Protein AF-A0A662X056-F1 (afdb_monomer_lite)

pLDDT: mean 74.77, std 15.99, range [36.72, 95.88]

Secondary structure (DSSP, 8-state):
-----------------------------PPPPPPHHHHHHHHHHHHHHHHHHHHHHHHHHHIIIIIHHHHHHHHHHHHHHHHHHHHHHHHHHHHHHHHHHHHHHHHHHH-TTTHHHHHHHHHHHHHHHHHHHHHHHHHHHHHHHHHHHHHHHHHHHHHHHHHHHHHHHHHHHHHHHHHHHHHHHTTTS---TT----------EE-------TTTS--TT-GGGG-TTTTS-HHHHHHHHIIIIIIHHHHHHHHHHHIIIIIHHHHHHHTTT-SPPTT----TTT-HHHHHHHHHHHHHHHHHHHHHHHHHHHHHHHHHTEE---SHHHHHHHHHHHHHHHHHHHHHHHHHHHHHTTS----------------

Radius of gyration: 38.97 Å; chains: 1; bounding box: 131×53×106 Å

Foldseek 3Di:
DDDDDDDDDDDPPDDDDPPPPDDPPPPDDPDPPDPPVNVVVVVVVLVVVLVVLLLVLLQLLLCLQAVLLVLLVVLVVLLCCLQVVLCVVVVVVVVVVVVVVVVLVVLCVVPVVCSVVVVVCVVVVVLVVCCVVVHDVRSVVVVCCVPVSVVSNVVSLVVSVVSVVVSLVSLLVSLVVLLVSLQSCVVSDDPDPPDPDPPDDQRFDWDPLPPVPPPVPPPPPDPVSSCVPVVRDPLSVLSSCLSNPVSNVLSVLSVLLCCLQPVLVVCCVVVVFQDADVPGNDTCVRPVVVSVVSSVVSNVVSVVSSVVSSVSSSVSSCVNTTDRPPCPVVVVVVVVVVVVVVVVVVVVVVVVVVVVVPPPDDDDDDDDDDDDDDD

Structure (mmCIF, N/CA/C/O backbone):
data_AF-A0A662X056-F1
#
_entry.id   AF-A0A662X056-F1
#
loop_
_atom_site.group_PDB
_atom_site.id
_atom_site.type_symbol
_atom_site.label_atom_id
_atom_site.label_alt_id
_atom_site.label_comp_id
_atom_site.label_asym_id
_atom_site.label_entity_id
_atom_site.label_seq_id
_atom_site.pdbx_PDB_ins_code
_atom_site.Cartn_x
_atom_site.Cartn_y
_atom_site.Cartn_z
_atom_site.occupancy
_atom_site.B_iso_or_equiv
_atom_site.auth_seq_id
_atom_site.auth_comp_id
_atom_site.auth_asym_id
_atom_site.auth_atom_id
_atom_site.pdbx_PDB_model_num
ATOM 1 N N . MET A 1 1 ? -50.298 34.783 12.951 1.00 43.97 1 MET A N 1
ATOM 2 C CA . MET A 1 1 ? -49.819 36.047 12.350 1.00 43.97 1 MET A CA 1
ATOM 3 C C . MET A 1 1 ? -49.710 35.855 10.847 1.00 43.97 1 MET A C 1
ATOM 5 O O . MET A 1 1 ? -49.469 34.746 10.397 1.00 43.97 1 MET A O 1
ATOM 9 N N . LYS A 1 2 ? -50.036 36.924 10.128 1.00 36.72 2 LYS A N 1
ATOM 10 C CA . LYS A 1 2 ? -50.360 37.055 8.703 1.00 36.72 2 LYS A CA 1
ATOM 11 C C . LYS A 1 2 ? -49.101 36.947 7.822 1.00 36.72 2 LYS A C 1
ATOM 13 O O . LYS A 1 2 ? -48.056 37.438 8.237 1.00 36.72 2 LYS A O 1
ATOM 18 N N . ALA A 1 3 ? -49.224 36.361 6.629 1.00 48.69 3 ALA A N 1
ATOM 19 C CA . ALA A 1 3 ? -48.230 36.468 5.550 1.00 48.69 3 ALA A CA 1
ATOM 20 C C . ALA A 1 3 ? -48.170 37.903 4.978 1.00 48.69 3 ALA A C 1
ATOM 22 O O . ALA A 1 3 ? -49.112 38.680 5.181 1.00 48.69 3 ALA A O 1
ATOM 23 N N . PRO A 1 4 ? -47.075 38.256 4.281 1.00 59.12 4 PRO A N 1
ATOM 24 C CA . PRO A 1 4 ? -47.144 38.426 2.816 1.00 59.12 4 PRO A CA 1
ATOM 25 C C . PRO A 1 4 ? -45.938 37.766 2.103 1.00 59.12 4 PRO A C 1
ATOM 27 O O . PRO A 1 4 ? -44.851 37.698 2.664 1.00 59.12 4 PRO A O 1
ATOM 30 N N . ALA A 1 5 ? -46.115 37.063 0.981 1.00 48.56 5 ALA A N 1
ATOM 31 C CA . ALA A 1 5 ? -46.381 37.541 -0.388 1.00 48.56 5 ALA A CA 1
ATOM 32 C C . ALA A 1 5 ? -45.178 38.281 -1.009 1.00 48.56 5 ALA A C 1
ATOM 34 O O . ALA A 1 5 ? -44.782 39.345 -0.541 1.00 48.56 5 ALA A O 1
ATOM 35 N N . GLY A 1 6 ? -44.624 37.687 -2.068 1.00 47.50 6 GLY A N 1
ATOM 36 C CA . GLY A 1 6 ? -43.487 38.190 -2.833 1.00 47.50 6 GLY A CA 1
ATOM 37 C C . GLY A 1 6 ? -43.269 37.346 -4.087 1.00 47.50 6 GLY A C 1
ATOM 38 O O . GLY A 1 6 ? -42.325 36.565 -4.150 1.00 47.50 6 GLY A O 1
ATOM 39 N N . ASP A 1 7 ? -44.193 37.490 -5.037 1.00 45.97 7 ASP A N 1
ATOM 40 C CA . ASP A 1 7 ? -44.102 37.022 -6.419 1.00 45.97 7 ASP A CA 1
ATOM 41 C C . ASP A 1 7 ? -42.987 37.754 -7.178 1.00 45.97 7 ASP A C 1
ATOM 43 O O . ASP A 1 7 ? -42.926 38.980 -7.141 1.00 45.97 7 ASP A O 1
ATOM 47 N N . HIS A 1 8 ? -42.179 37.017 -7.946 1.00 48.09 8 HIS A N 1
ATOM 48 C CA . HIS A 1 8 ? -41.654 37.485 -9.232 1.00 48.09 8 HIS A CA 1
ATOM 49 C C . HIS A 1 8 ? -41.302 36.285 -10.136 1.00 48.09 8 HIS A C 1
ATOM 51 O O . HIS A 1 8 ? -40.349 35.561 -9.844 1.00 48.09 8 HIS A O 1
ATOM 57 N N . PRO A 1 9 ? -42.040 36.068 -11.242 1.00 52.78 9 PRO A N 1
ATOM 58 C CA . PRO A 1 9 ? -41.689 35.092 -12.264 1.00 52.78 9 PRO A CA 1
ATOM 59 C C . PRO A 1 9 ? -40.660 35.696 -13.230 1.00 52.78 9 PRO A C 1
ATOM 61 O O . PRO A 1 9 ? -40.929 36.671 -13.931 1.00 52.78 9 PRO A O 1
ATOM 64 N N . GLY A 1 10 ? -39.461 35.115 -13.250 1.00 46.19 10 GLY A N 1
ATOM 65 C CA . GLY A 1 10 ? -38.416 35.419 -14.225 1.00 46.19 10 GLY A CA 1
ATOM 66 C C . GLY A 1 10 ? -38.675 34.717 -15.560 1.00 46.19 10 GLY A C 1
ATOM 67 O O . GLY A 1 10 ? -38.350 33.548 -15.723 1.00 46.19 10 GLY A O 1
ATOM 68 N N . ASP A 1 11 ? -39.293 35.458 -16.471 1.00 43.56 11 ASP A N 1
ATOM 69 C CA . ASP A 1 11 ? -39.161 35.464 -17.936 1.00 43.56 11 ASP A CA 1
ATOM 70 C C . ASP A 1 11 ? -38.209 34.413 -18.592 1.00 43.56 11 ASP A C 1
ATOM 72 O O . ASP A 1 11 ? -36.985 34.576 -18.545 1.00 43.56 11 ASP A O 1
ATOM 76 N N . PRO A 1 12 ? -38.712 33.366 -19.287 1.00 49.25 12 PRO A N 1
ATOM 77 C CA . PRO A 1 12 ? -37.899 32.461 -20.100 1.00 49.25 12 PRO A CA 1
ATOM 78 C C . PRO A 1 12 ? -37.817 32.971 -21.549 1.00 49.25 12 PRO A C 1
ATOM 80 O O . PRO A 1 12 ? -38.231 32.308 -22.499 1.00 49.25 12 PRO A O 1
ATOM 83 N N . SER A 1 13 ? -37.259 34.165 -21.736 1.00 47.78 13 SER A N 1
ATOM 84 C CA . SER A 1 13 ? -37.103 34.800 -23.050 1.00 47.78 13 SER A CA 1
ATOM 85 C C . SER A 1 13 ? -35.645 34.831 -23.505 1.00 47.78 13 SER A C 1
ATOM 87 O O . SER A 1 13 ? -35.067 35.894 -23.699 1.00 47.78 13 SER A O 1
ATOM 89 N N . TYR A 1 14 ? -35.036 33.664 -23.736 1.00 45.53 14 TYR A N 1
ATOM 90 C CA . TYR A 1 14 ? -33.848 33.563 -24.598 1.00 45.53 14 TYR A CA 1
ATOM 91 C C . TYR A 1 14 ? -33.981 32.403 -25.589 1.00 45.53 14 TYR A C 1
ATOM 93 O O . TYR A 1 14 ? -33.274 31.400 -25.548 1.00 45.53 14 TYR A O 1
ATOM 101 N N . ARG A 1 15 ? -34.845 32.621 -26.588 1.00 50.19 15 ARG A N 1
ATOM 102 C CA . ARG A 1 15 ? -34.566 32.174 -27.957 1.00 50.19 15 ARG A CA 1
ATOM 103 C C . ARG A 1 15 ? -33.239 32.806 -28.394 1.00 50.19 15 ARG A C 1
ATOM 105 O O . ARG A 1 15 ? -33.199 33.985 -28.744 1.00 50.19 15 ARG A O 1
ATOM 112 N N . ARG A 1 16 ? -32.161 32.025 -28.455 1.00 43.62 16 ARG A N 1
ATOM 113 C CA . ARG A 1 16 ? -31.072 32.295 -29.401 1.00 43.62 16 ARG A CA 1
ATOM 114 C C . ARG A 1 16 ? -30.785 31.046 -30.208 1.00 43.62 16 ARG A C 1
ATOM 116 O O . ARG A 1 16 ? -30.425 30.004 -29.676 1.00 43.62 16 ARG A O 1
ATOM 123 N N . LEU A 1 17 ? -31.018 31.210 -31.504 1.00 46.19 17 LEU A N 1
ATOM 124 C CA . LEU A 1 17 ? -30.821 30.246 -32.565 1.00 46.19 17 LEU A CA 1
ATOM 125 C C . LEU A 1 17 ? -29.446 29.564 -32.482 1.00 46.19 17 LEU A C 1
ATOM 127 O O . LEU A 1 17 ? -28.459 30.223 -32.137 1.00 46.19 17 LEU A O 1
ATOM 131 N N . PRO A 1 18 ? -29.334 28.306 -32.940 1.00 48.47 18 PRO A N 1
ATOM 132 C CA . PRO A 1 18 ? -28.057 27.801 -33.397 1.00 48.47 18 PRO A CA 1
ATOM 133 C C . PRO A 1 18 ? -27.668 28.615 -34.635 1.00 48.47 18 PRO A C 1
ATOM 135 O O . PRO A 1 18 ? -28.224 28.440 -35.719 1.00 48.47 18 PRO A O 1
ATOM 138 N N . ASN A 1 19 ? -26.705 29.523 -34.479 1.00 43.34 19 ASN A N 1
ATOM 139 C CA . ASN A 1 19 ? -25.941 30.014 -35.616 1.00 43.34 19 ASN A CA 1
ATOM 140 C C . ASN A 1 19 ? -25.204 28.807 -36.197 1.00 43.34 19 ASN A C 1
ATOM 142 O O . ASN A 1 19 ? -24.105 28.451 -35.770 1.00 43.34 19 ASN A O 1
ATOM 146 N N . ALA A 1 20 ? -25.839 28.173 -37.182 1.00 49.03 20 ALA A N 1
ATOM 147 C CA . ALA A 1 20 ? -25.178 27.379 -38.190 1.00 49.03 20 ALA A CA 1
ATOM 148 C C . ALA A 1 20 ? -24.208 28.315 -38.919 1.00 49.03 20 ALA A C 1
ATOM 150 O O . ALA A 1 20 ? -24.516 28.893 -39.960 1.00 49.03 20 ALA A O 1
ATOM 151 N N . HIS A 1 21 ? -23.027 28.509 -38.330 1.00 46.44 21 HIS A N 1
ATOM 152 C CA . HIS A 1 21 ? -21.882 29.008 -39.058 1.00 46.44 21 HIS A CA 1
ATOM 153 C C . HIS A 1 21 ? -21.617 27.996 -40.163 1.00 46.44 21 HIS A C 1
ATOM 155 O O . HIS A 1 21 ? -21.036 26.932 -39.943 1.00 46.44 21 HIS A O 1
ATOM 161 N N . ALA A 1 22 ? -22.105 28.342 -41.353 1.00 49.88 22 ALA A N 1
ATOM 162 C CA . ALA A 1 22 ? -21.665 27.783 -42.606 1.00 49.88 22 ALA A CA 1
ATOM 163 C C . ALA A 1 22 ? -20.139 27.698 -42.546 1.00 49.88 22 ALA A C 1
ATOM 165 O O . ALA A 1 22 ? -19.446 28.719 -42.506 1.00 49.88 22 ALA A O 1
ATOM 166 N N . ARG A 1 23 ? -19.622 26.465 -42.470 1.00 48.62 23 ARG A N 1
ATOM 167 C CA . ARG A 1 23 ? -18.210 26.198 -42.721 1.00 48.62 23 ARG A CA 1
ATOM 168 C C . ARG A 1 23 ? -17.894 26.884 -44.047 1.00 48.62 23 ARG A C 1
ATOM 170 O O . ARG A 1 23 ? -18.521 26.515 -45.043 1.00 48.62 23 ARG A O 1
ATOM 177 N N . PRO A 1 24 ? -16.960 27.847 -44.100 1.00 47.25 24 PRO A N 1
ATOM 178 C CA . PRO A 1 24 ? -16.445 28.268 -45.384 1.00 47.25 24 PRO A CA 1
ATOM 179 C C . PRO A 1 24 ? -15.921 27.003 -46.058 1.00 47.25 24 PRO A C 1
ATOM 181 O O . PRO A 1 24 ? -15.162 26.240 -45.450 1.00 47.25 24 PRO A O 1
ATOM 184 N N . ALA A 1 25 ? -16.404 26.741 -47.272 1.00 51.25 25 ALA A N 1
ATOM 185 C CA . ALA A 1 25 ? -15.865 25.702 -48.124 1.00 51.25 25 ALA A CA 1
ATOM 186 C C . ALA A 1 25 ? -14.345 25.883 -48.125 1.00 51.25 25 ALA A C 1
ATOM 188 O O . ALA A 1 25 ? -13.838 26.900 -48.601 1.00 51.25 25 ALA A O 1
ATOM 189 N N . GLN A 1 26 ? -13.626 24.946 -47.500 1.00 51.00 26 GLN A N 1
ATOM 190 C CA . GLN A 1 26 ? -12.175 24.906 -47.557 1.00 51.00 26 GLN A CA 1
ATOM 191 C C . GLN A 1 26 ? -11.824 24.641 -49.017 1.00 51.00 26 GLN A C 1
ATOM 193 O O . GLN A 1 26 ? -11.754 23.498 -49.459 1.00 51.00 26 GLN A O 1
ATOM 198 N N . THR A 1 27 ? -11.644 25.720 -49.776 1.00 52.25 27 THR A N 1
ATOM 199 C CA . THR A 1 27 ? -10.921 25.719 -51.040 1.00 52.25 27 THR A CA 1
ATOM 200 C C . THR A 1 27 ? -9.629 24.959 -50.797 1.00 52.25 27 THR A C 1
ATOM 202 O O . THR A 1 27 ? -8.808 25.382 -49.977 1.00 52.25 27 THR A O 1
ATOM 205 N N . GLY A 1 28 ? -9.513 23.801 -51.447 1.00 52.34 28 GLY A N 1
ATOM 206 C CA . GLY A 1 28 ? -8.423 22.852 -51.303 1.00 52.34 28 GLY A CA 1
ATOM 207 C C . GLY A 1 28 ? -7.086 23.478 -51.667 1.00 52.34 28 GLY A C 1
ATOM 208 O O . GLY A 1 28 ? -6.595 23.314 -52.778 1.00 52.34 28 GLY A O 1
ATOM 209 N N . ARG A 1 29 ? -6.468 24.179 -50.715 1.00 52.66 29 ARG A N 1
ATOM 210 C CA . ARG A 1 29 ? -5.030 24.404 -50.745 1.00 52.66 29 ARG A CA 1
ATOM 211 C C . ARG A 1 29 ? -4.377 23.084 -50.345 1.00 52.66 29 ARG A C 1
ATOM 213 O O . ARG A 1 29 ? -4.574 22.656 -49.203 1.00 52.66 29 ARG A O 1
ATOM 220 N N . PRO A 1 30 ? -3.620 22.426 -51.240 1.00 55.22 30 PRO A N 1
ATOM 221 C CA . PRO A 1 30 ? -2.849 21.255 -50.865 1.00 55.22 30 PRO A CA 1
ATOM 222 C C . PRO A 1 30 ? -1.915 21.663 -49.724 1.00 55.22 30 PRO A C 1
ATOM 224 O O . PRO A 1 30 ? -1.140 22.613 -49.854 1.00 55.22 30 PRO A O 1
ATOM 227 N N . ARG A 1 31 ? -2.032 20.991 -48.571 1.00 60.25 31 ARG A N 1
ATOM 228 C CA . ARG A 1 31 ? -1.050 21.145 -47.493 1.00 60.25 31 ARG A CA 1
ATOM 229 C C . ARG A 1 31 ? 0.324 20.858 -48.107 1.00 60.25 31 ARG A C 1
ATOM 231 O O . ARG A 1 31 ? 0.467 19.802 -48.725 1.00 60.25 31 ARG A O 1
ATOM 238 N N . PRO A 1 32 ? 1.308 21.764 -47.974 1.00 59.62 32 PRO A N 1
ATOM 239 C CA . PRO A 1 32 ? 2.637 21.519 -48.510 1.00 59.62 32 PRO A CA 1
ATOM 240 C C . PRO A 1 32 ? 3.164 20.196 -47.934 1.00 59.62 32 PRO A C 1
ATOM 242 O O . PRO A 1 32 ? 2.985 19.955 -46.732 1.00 59.62 32 PRO A O 1
ATOM 245 N N . PRO A 1 33 ? 3.752 19.314 -48.763 1.00 61.19 33 PRO A N 1
ATOM 246 C CA . PRO A 1 33 ? 4.249 18.028 -48.303 1.00 61.19 33 PRO A CA 1
ATOM 247 C C . PRO A 1 33 ? 5.269 18.272 -47.193 1.00 61.19 33 PRO A C 1
ATOM 249 O O . PRO A 1 33 ? 6.254 18.988 -47.373 1.00 61.19 33 PRO A O 1
ATOM 252 N N . ALA A 1 34 ? 4.992 17.718 -46.013 1.00 54.62 34 ALA A N 1
ATOM 253 C CA . ALA A 1 34 ? 5.913 17.765 -44.891 1.00 54.62 34 ALA A CA 1
ATOM 254 C C . ALA A 1 34 ? 7.246 17.158 -45.348 1.00 54.62 34 ALA A C 1
ATOM 256 O O . ALA A 1 34 ? 7.278 16.014 -45.801 1.00 54.62 34 ALA A O 1
ATOM 257 N N . THR A 1 35 ? 8.335 17.922 -45.263 1.00 64.50 35 THR A N 1
ATOM 258 C CA . THR A 1 35 ? 9.659 17.439 -45.665 1.00 64.50 35 THR A CA 1
ATOM 259 C C . THR A 1 35 ? 10.037 16.202 -44.836 1.00 64.50 35 THR A C 1
ATOM 261 O O . THR A 1 35 ? 9.676 16.144 -43.653 1.00 64.50 35 THR A O 1
ATOM 264 N N . PRO A 1 36 ? 10.783 15.228 -45.391 1.00 69.94 36 PRO A N 1
ATOM 265 C CA . PRO A 1 36 ? 11.132 13.973 -44.705 1.00 69.94 36 PRO A CA 1
ATOM 266 C C . PRO A 1 36 ? 11.737 14.183 -43.304 1.00 69.94 36 PRO A C 1
ATOM 268 O O . PRO A 1 36 ? 11.430 13.462 -42.357 1.00 69.94 36 PRO A O 1
ATOM 271 N N . CYS A 1 37 ? 12.520 15.253 -43.138 1.00 71.69 37 CYS A N 1
ATOM 272 C CA . CYS A 1 37 ? 13.144 15.633 -41.869 1.00 71.69 37 CYS A CA 1
ATOM 273 C C . CYS A 1 37 ? 12.120 16.050 -40.787 1.00 71.69 37 CYS A C 1
ATOM 275 O O . CYS A 1 37 ? 12.286 15.752 -39.603 1.00 71.69 37 CYS A O 1
ATOM 277 N N . SER A 1 38 ? 11.006 16.681 -41.181 1.00 71.25 38 SER A N 1
ATOM 278 C CA . SER A 1 38 ? 9.928 17.066 -40.257 1.00 71.25 38 SER A CA 1
ATOM 279 C C . SER A 1 38 ? 9.090 15.872 -39.780 1.00 71.25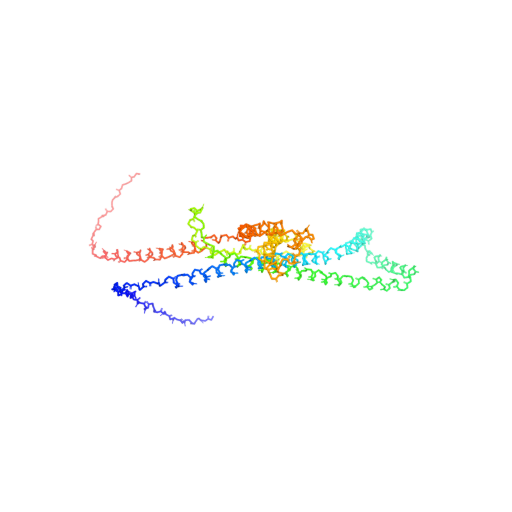 38 SER A C 1
ATOM 281 O O . SER A 1 38 ? 8.609 15.881 -38.645 1.00 71.25 38 SER A O 1
ATOM 283 N N . GLN A 1 39 ? 8.960 14.826 -40.605 1.00 69.75 39 GLN A N 1
ATOM 284 C CA . GLN A 1 39 ? 8.306 13.571 -40.225 1.00 69.75 39 GLN A CA 1
ATOM 285 C C . GLN A 1 39 ? 9.184 12.761 -39.262 1.00 69.75 39 GLN A C 1
ATOM 287 O O . GLN A 1 39 ? 8.699 12.330 -38.216 1.00 69.75 39 GLN A O 1
ATOM 292 N N . PHE A 1 40 ? 10.487 12.651 -39.549 1.00 72.25 40 PHE A N 1
ATOM 293 C CA . PHE A 1 40 ? 11.447 11.979 -38.668 1.00 72.25 40 PHE A CA 1
ATOM 294 C C . PHE A 1 40 ? 11.501 12.625 -37.275 1.00 72.25 40 PHE A C 1
ATOM 296 O O . PHE A 1 40 ? 11.352 11.936 -36.267 1.00 72.25 40 PHE A O 1
ATOM 303 N N . ARG A 1 41 ? 11.603 13.961 -37.192 1.00 71.56 41 ARG A N 1
ATOM 304 C CA . ARG A 1 41 ? 11.631 14.678 -35.903 1.00 71.56 41 ARG A CA 1
ATOM 305 C C . ARG A 1 41 ? 10.352 14.475 -35.085 1.00 71.56 41 ARG A C 1
ATOM 307 O O . ARG A 1 41 ? 10.437 14.311 -33.870 1.00 71.56 41 ARG A O 1
ATOM 314 N N . ARG A 1 42 ? 9.175 14.453 -35.726 1.00 73.75 42 ARG A N 1
ATOM 315 C CA . ARG A 1 42 ? 7.908 14.135 -35.040 1.00 73.75 42 ARG A CA 1
ATOM 316 C C . ARG A 1 42 ? 7.880 12.697 -34.528 1.00 73.75 42 ARG A C 1
ATOM 318 O O . ARG A 1 42 ? 7.432 12.484 -33.409 1.00 73.75 42 ARG A O 1
ATOM 325 N N . SER A 1 43 ? 8.392 11.742 -35.304 1.00 75.06 43 SER A N 1
ATOM 326 C CA . SER A 1 43 ? 8.477 10.336 -34.892 1.00 75.06 43 SER A CA 1
ATOM 327 C C . SER A 1 43 ? 9.381 10.155 -33.671 1.00 75.06 43 SER A C 1
ATOM 329 O O . SER A 1 43 ? 8.990 9.494 -32.714 1.00 75.06 43 SER A O 1
ATOM 331 N N . VAL A 1 44 ? 10.559 10.789 -33.665 1.00 75.75 44 VAL A N 1
ATOM 332 C CA . VAL A 1 44 ? 11.505 10.719 -32.538 1.00 75.75 44 VAL A CA 1
ATOM 333 C C . VAL A 1 44 ? 10.926 11.373 -31.283 1.00 75.75 44 VAL A C 1
ATOM 335 O O . VAL A 1 44 ? 11.001 10.789 -30.207 1.00 75.75 44 VAL A O 1
ATOM 338 N N . LEU A 1 45 ? 10.302 12.550 -31.406 1.00 79.44 45 LEU A N 1
ATOM 339 C CA . LEU A 1 45 ? 9.654 13.219 -30.271 1.00 79.44 45 LEU A CA 1
ATOM 340 C C . LEU A 1 45 ? 8.479 12.405 -29.715 1.00 79.44 45 LEU A C 1
ATOM 342 O O . LEU A 1 45 ? 8.334 12.302 -28.501 1.00 79.44 45 LEU A O 1
ATOM 346 N N . SER A 1 46 ? 7.672 11.790 -30.584 1.00 79.69 46 SER A N 1
ATOM 347 C CA . SER A 1 46 ? 6.572 10.910 -30.173 1.00 79.69 46 SER A CA 1
ATOM 348 C C . SER A 1 46 ? 7.082 9.662 -29.450 1.00 79.69 46 SER A C 1
ATOM 350 O O . SER A 1 46 ? 6.514 9.260 -28.437 1.00 79.69 46 SER A O 1
ATOM 352 N N . PHE A 1 47 ? 8.164 9.058 -29.947 1.00 78.88 47 PHE A N 1
ATOM 353 C CA . PHE A 1 47 ? 8.794 7.896 -29.324 1.00 78.88 47 PHE A CA 1
ATOM 354 C C . PHE A 1 47 ? 9.409 8.242 -27.962 1.00 78.88 47 PHE A C 1
ATOM 356 O O . PHE A 1 47 ? 9.195 7.527 -26.983 1.00 78.88 47 PHE A O 1
ATOM 363 N N . ALA A 1 48 ? 10.118 9.371 -27.871 1.00 82.06 48 ALA A N 1
ATOM 364 C CA . ALA A 1 48 ? 10.684 9.866 -26.621 1.00 82.06 48 ALA A CA 1
ATOM 365 C C . ALA A 1 48 ? 9.594 10.177 -25.584 1.00 82.06 48 ALA A C 1
ATOM 367 O O . ALA A 1 48 ? 9.731 9.801 -24.421 1.00 82.06 48 ALA A O 1
ATOM 368 N N . ALA A 1 49 ? 8.489 10.803 -26.002 1.00 82.12 49 ALA A N 1
ATOM 369 C CA . ALA A 1 49 ? 7.349 11.067 -25.130 1.00 82.12 49 ALA A CA 1
ATOM 370 C C . ALA A 1 49 ? 6.721 9.766 -24.604 1.00 82.12 49 ALA A C 1
ATOM 372 O O . ALA A 1 49 ? 6.536 9.632 -23.398 1.00 82.12 49 ALA A O 1
ATOM 373 N N . SER A 1 50 ? 6.470 8.781 -25.475 1.00 83.25 50 SER A N 1
ATOM 374 C CA . SER A 1 50 ? 5.923 7.472 -25.082 1.00 83.25 50 SER A CA 1
ATOM 375 C C . SER A 1 50 ? 6.853 6.722 -24.120 1.00 83.25 50 SER A C 1
ATOM 377 O O . SER A 1 50 ? 6.412 6.220 -23.088 1.00 83.25 50 SER A O 1
ATOM 379 N N . THR A 1 51 ? 8.160 6.733 -24.396 1.00 85.88 51 THR A N 1
ATOM 380 C CA . THR A 1 51 ? 9.174 6.103 -23.535 1.00 85.88 51 THR A CA 1
ATOM 381 C C . THR A 1 51 ? 9.241 6.782 -22.168 1.00 85.88 51 THR A C 1
ATOM 383 O O . THR A 1 51 ? 9.321 6.106 -21.145 1.00 85.88 51 THR A O 1
ATOM 386 N N . THR A 1 52 ? 9.164 8.116 -22.137 1.00 88.81 52 THR A N 1
ATOM 387 C CA . THR A 1 52 ? 9.160 8.895 -20.890 1.00 88.81 52 THR A CA 1
ATOM 388 C C . THR A 1 52 ? 7.923 8.575 -20.060 1.00 88.81 52 THR A C 1
ATOM 390 O O . THR A 1 52 ? 8.059 8.271 -18.882 1.00 88.81 52 THR A O 1
ATOM 393 N N . VAL A 1 53 ? 6.735 8.564 -20.675 1.00 88.06 53 VAL A N 1
ATOM 394 C CA . VAL A 1 53 ? 5.477 8.189 -20.007 1.00 88.06 53 VAL A CA 1
ATOM 395 C C . VAL A 1 53 ? 5.578 6.795 -19.396 1.00 88.06 53 VAL A C 1
ATOM 397 O O . VAL A 1 53 ? 5.225 6.605 -18.233 1.00 88.06 53 VAL A O 1
ATOM 400 N N . LEU A 1 54 ? 6.104 5.832 -20.152 1.00 89.12 54 LEU A N 1
ATOM 401 C CA . LEU A 1 54 ? 6.204 4.454 -19.699 1.00 89.12 54 LEU A CA 1
ATOM 402 C C . LEU A 1 54 ? 7.222 4.299 -18.558 1.00 89.12 54 LEU A C 1
ATOM 404 O O . LEU A 1 54 ? 6.935 3.649 -17.555 1.00 89.12 54 LEU A O 1
ATOM 408 N N . LEU A 1 55 ? 8.374 4.967 -18.648 1.00 91.19 55 LEU A N 1
ATOM 409 C CA . LEU A 1 55 ? 9.356 5.002 -17.564 1.00 91.19 55 LEU A CA 1
ATOM 410 C C . LEU A 1 55 ? 8.787 5.666 -16.303 1.00 91.19 55 LEU A C 1
ATOM 412 O O . LEU A 1 55 ? 8.943 5.130 -15.207 1.00 91.19 55 LEU A O 1
ATOM 416 N N . THR A 1 56 ? 8.096 6.799 -16.447 1.00 91.88 56 THR A N 1
ATOM 417 C CA . THR A 1 56 ? 7.421 7.479 -15.335 1.00 91.88 56 THR A CA 1
ATOM 418 C C . THR A 1 56 ? 6.388 6.568 -14.685 1.00 91.88 56 THR A C 1
ATOM 420 O O . THR A 1 56 ? 6.345 6.496 -13.460 1.00 91.88 56 THR A O 1
ATOM 423 N N . PHE A 1 57 ? 5.611 5.821 -15.471 1.00 91.50 57 PHE A N 1
ATOM 424 C CA . PHE A 1 57 ? 4.663 4.843 -14.946 1.00 91.50 57 PHE A CA 1
ATOM 425 C C . PHE A 1 57 ? 5.355 3.734 -14.149 1.00 91.50 57 PHE A C 1
ATOM 427 O O . PHE A 1 57 ? 4.928 3.415 -13.041 1.00 91.50 57 PHE A O 1
ATOM 434 N N . HIS A 1 58 ? 6.454 3.173 -14.658 1.00 92.69 58 HIS A N 1
ATOM 435 C CA . HIS A 1 58 ? 7.190 2.137 -13.938 1.00 92.69 58 HIS A CA 1
ATOM 436 C C . HIS A 1 58 ? 7.811 2.646 -12.631 1.00 92.69 58 HIS A C 1
ATOM 438 O O . HIS A 1 58 ? 7.742 1.959 -11.607 1.00 92.69 58 HIS A O 1
ATOM 444 N N . LEU A 1 59 ? 8.371 3.856 -12.637 1.00 94.06 59 LEU A N 1
ATOM 445 C CA . LEU A 1 59 ? 8.895 4.494 -11.430 1.00 94.06 59 LEU A CA 1
ATOM 446 C C . LEU A 1 59 ? 7.777 4.794 -10.428 1.00 94.06 59 LEU A C 1
ATOM 448 O O . LEU A 1 59 ? 7.921 4.489 -9.246 1.00 94.06 59 LEU A O 1
ATOM 452 N N . ALA A 1 60 ? 6.644 5.320 -10.894 1.00 92.50 60 ALA A N 1
ATOM 453 C CA . ALA A 1 60 ? 5.470 5.554 -10.063 1.00 92.50 60 ALA A CA 1
ATOM 454 C C . ALA A 1 60 ? 4.948 4.246 -9.451 1.00 92.50 60 ALA A C 1
ATOM 456 O O . ALA A 1 60 ? 4.683 4.204 -8.256 1.00 92.50 60 ALA A O 1
ATOM 457 N N . ASN A 1 61 ? 4.892 3.155 -10.220 1.00 91.62 61 ASN A N 1
ATOM 458 C CA . ASN A 1 61 ? 4.523 1.830 -9.721 1.00 91.62 61 ASN A CA 1
ATOM 459 C C . ASN A 1 61 ? 5.512 1.270 -8.702 1.00 91.62 61 ASN A C 1
ATOM 461 O O . ASN A 1 61 ? 5.087 0.645 -7.735 1.00 91.62 61 ASN A O 1
ATOM 465 N N . ALA A 1 62 ? 6.814 1.474 -8.898 1.00 93.75 62 ALA A N 1
ATOM 466 C CA . ALA A 1 62 ? 7.820 1.052 -7.931 1.00 93.75 62 ALA A CA 1
ATOM 467 C C . ALA A 1 62 ? 7.674 1.833 -6.616 1.00 93.75 62 ALA A C 1
ATOM 469 O O . ALA A 1 62 ? 7.638 1.231 -5.543 1.00 93.75 62 ALA A O 1
ATOM 470 N N . LEU A 1 63 ? 7.512 3.158 -6.695 1.00 93.50 63 LEU A N 1
ATOM 471 C CA . LEU A 1 63 ? 7.306 4.024 -5.532 1.00 93.50 63 LEU A CA 1
ATOM 472 C C . LEU A 1 63 ? 5.994 3.707 -4.809 1.00 93.50 63 LEU A C 1
ATOM 474 O O . LEU A 1 63 ? 5.985 3.541 -3.592 1.00 93.50 63 LEU A O 1
ATOM 478 N N . LEU A 1 64 ? 4.896 3.580 -5.551 1.00 92.06 64 LEU A N 1
ATOM 479 C CA . LEU A 1 64 ? 3.580 3.270 -5.003 1.00 92.06 64 LEU A CA 1
ATOM 480 C C . LEU A 1 64 ? 3.529 1.844 -4.444 1.00 92.06 64 LEU A C 1
ATOM 482 O O . LEU A 1 64 ? 2.989 1.626 -3.366 1.00 92.06 64 LEU A O 1
ATOM 486 N N . GLY A 1 65 ? 4.121 0.878 -5.143 1.00 91.81 65 GLY A N 1
ATOM 487 C CA . GLY A 1 65 ? 4.170 -0.517 -4.724 1.00 91.81 65 GLY A CA 1
ATOM 488 C C . GLY A 1 65 ? 5.028 -0.720 -3.488 1.00 91.81 65 GLY A C 1
ATOM 489 O O . GLY A 1 65 ? 4.538 -1.246 -2.498 1.00 91.81 65 GLY A O 1
ATOM 490 N N . ILE A 1 66 ? 6.282 -0.275 -3.496 1.00 93.56 66 ILE A N 1
ATOM 491 C CA . ILE A 1 66 ? 7.192 -0.474 -2.360 1.00 93.56 66 ILE A CA 1
ATOM 492 C C . ILE A 1 66 ? 6.828 0.480 -1.219 1.00 93.56 66 ILE A C 1
ATOM 494 O O . ILE A 1 66 ? 6.574 0.039 -0.099 1.00 93.56 66 ILE A O 1
ATOM 498 N N . GLY A 1 67 ? 6.759 1.781 -1.507 1.00 91.19 67 GLY A N 1
ATOM 499 C CA . GLY A 1 67 ? 6.483 2.816 -0.512 1.00 91.19 67 GLY A CA 1
ATOM 500 C C . GLY A 1 67 ? 5.064 2.736 0.043 1.00 91.19 67 GLY A C 1
ATOM 501 O O . GLY A 1 67 ? 4.880 2.771 1.258 1.00 91.19 67 GLY A O 1
ATOM 502 N N . GLY A 1 68 ? 4.062 2.556 -0.821 1.00 90.62 68 GLY A N 1
ATOM 503 C CA . GLY A 1 68 ? 2.671 2.397 -0.392 1.00 90.62 68 GLY A CA 1
ATOM 504 C C . GLY A 1 68 ? 2.460 1.133 0.438 1.00 90.62 68 GLY A C 1
ATOM 505 O O . GLY A 1 68 ? 1.833 1.206 1.493 1.00 90.62 68 GLY A O 1
ATOM 506 N N . SER A 1 69 ? 3.046 -0.005 0.047 1.00 92.00 69 SER A N 1
ATOM 507 C CA . SER A 1 69 ? 2.947 -1.237 0.848 1.00 92.00 69 SER A CA 1
ATOM 508 C C . SER A 1 69 ? 3.657 -1.111 2.185 1.00 92.00 69 SER A C 1
ATOM 510 O O . SER A 1 69 ? 3.089 -1.498 3.202 1.00 92.00 69 SER A O 1
ATOM 512 N N . ALA A 1 70 ? 4.864 -0.538 2.215 1.00 93.38 70 ALA A N 1
ATOM 513 C CA . ALA A 1 70 ? 5.583 -0.298 3.461 1.00 93.38 70 ALA A CA 1
ATOM 514 C C . ALA A 1 70 ? 4.773 0.600 4.407 1.00 93.38 70 ALA A C 1
ATOM 516 O O . ALA A 1 70 ? 4.651 0.287 5.589 1.00 93.38 70 ALA A O 1
ATOM 517 N N . LEU A 1 71 ? 4.160 1.666 3.882 1.00 93.00 71 LEU A N 1
ATOM 518 C CA . LEU A 1 71 ? 3.306 2.565 4.653 1.00 93.00 71 LEU A CA 1
ATOM 519 C C . LEU A 1 71 ? 2.057 1.849 5.191 1.00 93.00 71 LEU A C 1
ATOM 521 O O . LEU A 1 71 ? 1.762 1.948 6.381 1.00 93.00 71 LEU A O 1
ATOM 525 N N . VAL A 1 72 ? 1.351 1.086 4.350 1.00 92.81 72 VAL A N 1
ATOM 526 C CA . VAL A 1 72 ? 0.166 0.305 4.748 1.00 92.81 72 VAL A CA 1
ATOM 527 C C . VAL A 1 72 ? 0.524 -0.732 5.814 1.00 92.81 72 VAL A C 1
ATOM 529 O O . VAL A 1 72 ? -0.170 -0.826 6.824 1.00 92.81 72 VAL A O 1
ATOM 532 N N . VAL A 1 73 ? 1.621 -1.475 5.635 1.00 92.81 73 VAL A N 1
ATOM 533 C CA . VAL A 1 73 ? 2.106 -2.460 6.615 1.00 92.81 73 VAL A CA 1
ATOM 534 C C . VAL A 1 73 ? 2.498 -1.777 7.921 1.00 92.81 73 VAL A C 1
ATOM 536 O O . VAL A 1 73 ? 2.100 -2.247 8.982 1.00 92.81 73 VAL A O 1
ATOM 539 N N . ALA A 1 74 ? 3.226 -0.660 7.872 1.00 92.06 74 ALA A N 1
ATOM 540 C CA . ALA A 1 74 ? 3.636 0.071 9.067 1.00 92.06 74 ALA A CA 1
ATOM 541 C C . ALA A 1 74 ? 2.427 0.573 9.865 1.00 92.06 74 ALA A C 1
ATOM 543 O O . ALA A 1 74 ? 2.374 0.381 11.081 1.00 92.06 74 ALA A O 1
ATOM 544 N N . LEU A 1 75 ? 1.432 1.157 9.192 1.00 90.50 75 LEU A N 1
ATOM 545 C CA . LEU A 1 75 ? 0.191 1.607 9.823 1.00 90.50 75 LEU A CA 1
ATOM 546 C C . LEU A 1 75 ? -0.614 0.429 10.384 1.00 90.50 75 LEU A C 1
ATOM 548 O O . LEU A 1 75 ? -1.084 0.505 11.517 1.00 90.50 75 LEU A O 1
ATOM 552 N N . LEU A 1 76 ? -0.724 -0.677 9.642 1.00 90.38 76 LEU A N 1
ATOM 553 C CA . LEU A 1 76 ? -1.429 -1.882 10.082 1.00 90.38 76 LEU A CA 1
ATOM 554 C C . LEU A 1 76 ? -0.769 -2.513 11.315 1.00 90.38 76 LEU A C 1
ATOM 556 O O . LEU A 1 76 ? -1.455 -2.810 12.290 1.00 90.38 76 LEU A O 1
ATOM 560 N N . LEU A 1 77 ? 0.555 -2.689 11.297 1.00 89.81 77 LEU A N 1
ATOM 561 C CA . LEU A 1 77 ? 1.318 -3.251 12.414 1.00 89.81 77 LEU A CA 1
ATOM 562 C C . LEU A 1 77 ? 1.281 -2.340 13.637 1.00 89.81 77 LEU A C 1
ATOM 564 O O . LEU A 1 77 ? 1.101 -2.824 14.748 1.00 89.81 77 LEU A O 1
ATOM 568 N N . SER A 1 78 ? 1.399 -1.029 13.438 1.00 87.75 78 SER A N 1
ATOM 569 C CA . SER A 1 78 ? 1.293 -0.054 14.525 1.00 87.75 78 SER A CA 1
ATOM 570 C C . SER A 1 78 ? -0.106 -0.068 15.144 1.00 87.75 78 SER A C 1
ATOM 572 O O . SER A 1 78 ? -0.239 -0.023 16.364 1.00 87.75 78 SER A O 1
ATOM 574 N N . ASN A 1 79 ? -1.153 -0.212 14.326 1.00 86.94 79 ASN A N 1
ATOM 575 C CA . ASN A 1 79 ? -2.523 -0.358 14.810 1.00 86.94 79 ASN A CA 1
ATOM 576 C C . ASN A 1 79 ? -2.685 -1.653 15.619 1.00 86.94 79 ASN A C 1
ATOM 578 O O . ASN A 1 79 ? -3.152 -1.623 16.755 1.00 86.94 79 ASN A O 1
ATOM 582 N N . MET A 1 80 ? -2.209 -2.776 15.071 1.00 84.31 80 MET A N 1
ATOM 583 C CA . MET A 1 80 ? -2.198 -4.071 15.755 1.00 84.31 80 MET A CA 1
ATOM 584 C C . MET A 1 80 ? -1.442 -4.006 17.082 1.00 84.31 80 MET A C 1
ATOM 586 O O . MET A 1 80 ? -1.937 -4.520 18.076 1.00 84.31 80 MET A O 1
ATOM 590 N N . ALA A 1 81 ? -0.282 -3.350 17.132 1.00 84.38 81 ALA A N 1
ATOM 591 C CA . ALA A 1 81 ? 0.498 -3.197 18.355 1.00 84.38 81 ALA A CA 1
ATOM 592 C C . ALA A 1 81 ? -0.259 -2.374 19.409 1.00 84.38 81 ALA A C 1
ATOM 594 O O . ALA A 1 81 ? -0.361 -2.800 20.559 1.00 84.38 81 ALA A O 1
ATOM 595 N N . LEU A 1 82 ? -0.849 -1.242 19.012 1.00 82.62 82 LEU A N 1
ATOM 596 C CA . LEU A 1 82 ? -1.622 -0.370 19.905 1.00 82.62 82 LEU A CA 1
ATOM 597 C C . LEU A 1 82 ? -2.919 -1.006 20.411 1.00 82.62 82 LEU A C 1
ATOM 599 O O . LEU A 1 82 ? -3.412 -0.606 21.460 1.00 82.62 82 LEU A O 1
ATOM 603 N N . VAL A 1 83 ? -3.480 -1.983 19.698 1.00 78.06 83 VAL A N 1
ATOM 604 C CA . VAL A 1 83 ? -4.672 -2.714 20.148 1.00 78.06 83 VAL A CA 1
ATOM 605 C C . VAL A 1 83 ? -4.283 -3.948 20.961 1.00 78.06 83 VAL A C 1
ATOM 607 O O . VAL A 1 83 ? -4.804 -4.154 22.054 1.00 78.06 83 VAL A O 1
ATOM 610 N N . LEU A 1 84 ? -3.353 -4.765 20.466 1.00 77.44 84 LEU A N 1
ATOM 611 C CA . LEU A 1 84 ? -3.033 -6.073 21.036 1.00 77.44 84 LEU A CA 1
ATOM 612 C C . LEU A 1 84 ? -2.206 -5.971 22.323 1.00 77.44 84 LEU A C 1
ATOM 614 O O . LEU A 1 84 ? -2.450 -6.728 23.264 1.00 77.44 84 LEU A O 1
ATOM 618 N N . VAL A 1 85 ? -1.256 -5.033 22.405 1.00 77.56 85 VAL A N 1
ATOM 619 C CA . VAL A 1 85 ? -0.417 -4.871 23.606 1.00 77.56 85 VAL A CA 1
ATOM 620 C C . VAL A 1 85 ? -1.263 -4.419 24.802 1.00 77.56 85 VAL A C 1
ATOM 622 O O . VAL A 1 85 ? -1.213 -5.076 25.844 1.00 77.56 85 VAL A O 1
ATOM 625 N N . PRO A 1 86 ? -2.126 -3.392 24.684 1.00 70.56 86 PRO A N 1
ATOM 626 C CA . PRO A 1 86 ? -3.026 -3.045 25.770 1.00 70.56 86 PRO A CA 1
ATOM 627 C C . PRO A 1 86 ? -4.113 -4.094 25.970 1.00 70.56 86 PRO A C 1
ATOM 629 O O . PRO A 1 86 ? -4.446 -4.352 27.110 1.00 70.56 86 PRO A O 1
ATOM 632 N N . ALA A 1 87 ? -4.645 -4.755 24.936 1.00 71.00 87 ALA A N 1
ATOM 633 C CA . ALA A 1 87 ? -5.663 -5.794 25.133 1.00 71.00 87 ALA A CA 1
ATOM 634 C C . ALA A 1 87 ? -5.136 -7.028 25.883 1.00 71.00 87 ALA A C 1
ATOM 636 O O . ALA A 1 87 ? -5.884 -7.644 26.632 1.00 71.00 87 ALA A O 1
ATOM 637 N N . THR A 1 88 ? -3.861 -7.390 25.733 1.00 73.62 88 THR A N 1
ATOM 638 C CA . THR A 1 88 ? -3.250 -8.503 26.485 1.00 73.62 88 THR A CA 1
ATOM 639 C C . THR A 1 88 ? -2.942 -8.112 27.933 1.00 73.62 88 THR A C 1
ATOM 641 O O . THR A 1 88 ? -3.301 -8.839 28.863 1.00 73.62 88 THR A O 1
ATOM 644 N N . LEU A 1 89 ? -2.368 -6.924 28.154 1.00 71.12 89 LEU A N 1
ATOM 645 C CA . LEU A 1 89 ? -2.128 -6.380 29.499 1.00 71.12 89 LEU A CA 1
ATOM 646 C C . LEU A 1 89 ? -3.434 -6.088 30.247 1.00 71.12 89 LEU A C 1
ATOM 648 O O . LEU A 1 89 ? -3.593 -6.425 31.415 1.00 71.12 89 LEU A O 1
ATOM 652 N N . PHE A 1 90 ? -4.401 -5.495 29.562 1.00 70.25 90 PHE A N 1
ATOM 653 C CA . PHE A 1 90 ? -5.699 -5.167 30.126 1.00 70.25 90 PHE A CA 1
ATOM 654 C C . PHE A 1 90 ? -6.599 -6.394 30.190 1.00 70.25 90 PHE A C 1
ATOM 656 O O . PHE A 1 90 ? -7.393 -6.479 31.101 1.00 70.25 90 PHE A O 1
ATOM 663 N N . GLY A 1 91 ? -6.466 -7.382 29.307 1.00 70.62 91 GLY A N 1
ATOM 664 C CA . GLY A 1 91 ? -7.203 -8.644 29.397 1.00 70.62 91 GLY A CA 1
ATOM 665 C C . GLY A 1 91 ? -6.843 -9.436 30.653 1.00 70.62 91 GLY A C 1
ATOM 666 O O . GLY A 1 91 ? -7.726 -9.992 31.300 1.00 70.62 91 GLY A O 1
ATOM 667 N N . THR A 1 92 ? -5.571 -9.423 31.061 1.00 69.94 92 THR A N 1
ATOM 668 C CA . THR A 1 92 ? -5.160 -10.022 32.341 1.00 69.94 92 THR A CA 1
ATOM 669 C C . THR A 1 92 ? -5.687 -9.220 33.533 1.00 69.94 92 THR A C 1
ATOM 671 O O . THR A 1 92 ? -6.261 -9.808 34.444 1.00 69.94 92 THR A O 1
ATOM 674 N N . LEU A 1 93 ? -5.590 -7.886 33.502 1.00 70.38 93 LEU A N 1
ATOM 675 C CA . LEU A 1 93 ? -6.086 -7.009 34.573 1.00 70.38 93 LEU A CA 1
ATOM 676 C C . LEU A 1 93 ? -7.625 -6.975 34.674 1.00 70.38 93 LEU A C 1
ATOM 678 O O . LEU A 1 93 ? -8.199 -6.946 35.755 1.00 70.38 93 LEU A O 1
ATOM 682 N N . PHE A 1 94 ? -8.316 -6.996 33.543 1.00 66.75 94 PHE A N 1
ATOM 683 C CA . PHE A 1 94 ? -9.770 -7.047 33.451 1.00 66.75 94 PHE A CA 1
ATOM 684 C C . PHE A 1 94 ? -10.277 -8.442 33.791 1.00 66.75 94 PHE A C 1
ATOM 686 O O . PHE A 1 94 ? -11.301 -8.558 34.444 1.00 66.75 94 PHE A O 1
ATOM 693 N N . GLY A 1 95 ? -9.550 -9.502 33.428 1.00 72.06 95 GLY A N 1
ATOM 694 C CA . GLY A 1 95 ? -9.837 -10.859 33.885 1.00 72.06 95 GLY A CA 1
ATOM 695 C C . GLY A 1 95 ? -9.754 -10.980 35.407 1.00 72.06 95 GLY A C 1
ATOM 696 O O . GLY A 1 95 ? -10.647 -11.563 36.021 1.00 72.06 95 GLY A O 1
ATOM 697 N N . THR A 1 96 ? -8.744 -10.370 36.041 1.00 68.06 96 THR A N 1
ATOM 698 C CA . THR A 1 96 ? -8.650 -10.341 37.509 1.00 68.06 96 THR A CA 1
ATOM 699 C C . THR A 1 96 ? -9.712 -9.448 38.148 1.00 68.06 96 THR A C 1
ATOM 701 O O . THR A 1 96 ? -10.294 -9.848 39.154 1.00 68.06 96 THR A O 1
ATOM 704 N N . LEU A 1 97 ? -10.033 -8.290 37.562 1.00 67.81 97 LEU A N 1
ATOM 705 C CA . LEU A 1 97 ? -11.125 -7.427 38.029 1.00 67.81 97 LEU A CA 1
ATOM 706 C C . LEU A 1 97 ? -12.499 -8.082 37.856 1.00 67.81 97 LEU A C 1
ATOM 708 O O . LEU A 1 97 ? -13.313 -8.009 38.764 1.00 67.81 97 LEU A O 1
ATOM 712 N N . PHE A 1 98 ? -12.755 -8.766 36.743 1.00 70.06 98 PHE A N 1
ATOM 713 C CA . PHE A 1 98 ? -13.989 -9.511 36.506 1.00 70.06 98 PHE A CA 1
ATOM 714 C C . PHE A 1 98 ? -14.117 -10.667 37.497 1.00 70.06 98 PHE A C 1
ATOM 716 O O . PHE A 1 98 ? -15.169 -10.824 38.108 1.00 70.06 98 PHE A O 1
ATOM 723 N N . ALA A 1 99 ? -13.039 -11.417 37.749 1.00 72.94 99 ALA A N 1
ATOM 724 C CA . ALA A 1 99 ? -13.015 -12.413 38.818 1.00 72.94 99 ALA A CA 1
ATOM 725 C C . ALA A 1 99 ? -13.338 -11.775 40.185 1.00 72.94 99 ALA A C 1
ATOM 727 O O . ALA A 1 99 ? -14.144 -12.314 40.941 1.00 72.94 99 ALA A O 1
ATOM 728 N N . LEU A 1 100 ? -12.800 -10.584 40.471 1.00 72.62 100 LEU A N 1
ATOM 729 C CA . LEU A 1 100 ? -13.102 -9.826 41.688 1.00 72.62 100 LEU A CA 1
ATOM 730 C C . LEU A 1 100 ? -14.568 -9.355 41.746 1.00 72.62 100 LEU A C 1
ATOM 732 O O . LEU A 1 100 ? -15.183 -9.419 42.806 1.00 72.62 100 LEU A O 1
ATOM 736 N N . CYS A 1 101 ? -15.151 -8.930 40.623 1.00 70.38 101 CYS A N 1
ATOM 737 C CA . CYS A 1 101 ? -16.561 -8.554 40.510 1.00 70.38 101 CYS A CA 1
ATOM 738 C C . CYS A 1 101 ? -17.484 -9.765 40.674 1.00 70.38 101 CYS A C 1
ATOM 740 O O . CYS A 1 101 ? -18.454 -9.685 41.414 1.00 70.38 101 CYS A O 1
ATOM 742 N N . THR A 1 102 ? -17.162 -10.914 40.077 1.00 75.56 102 THR A N 1
ATOM 743 C CA . THR A 1 102 ? -17.934 -12.150 40.292 1.00 75.56 102 THR A CA 1
ATOM 744 C C . THR A 1 102 ? -17.844 -12.633 41.740 1.00 75.56 102 THR A C 1
ATOM 746 O O . THR A 1 102 ? -18.831 -13.111 42.293 1.00 75.56 102 THR A O 1
ATOM 749 N N . LEU A 1 103 ? -16.695 -12.439 42.400 1.00 74.62 103 LEU A N 1
ATOM 750 C CA . LEU A 1 103 ? -16.546 -12.661 43.837 1.00 74.62 103 LEU A CA 1
ATOM 751 C C . LEU A 1 103 ? -17.398 -11.667 44.643 1.00 74.62 103 LEU A C 1
ATOM 753 O O . LEU A 1 103 ? -18.012 -12.049 45.634 1.00 74.62 103 LEU A O 1
ATOM 757 N N . ALA A 1 104 ? -17.467 -10.405 44.215 1.00 70.56 104 ALA A N 1
ATOM 758 C CA . ALA A 1 104 ? -18.306 -9.378 44.824 1.00 70.56 104 ALA A CA 1
ATOM 759 C C . ALA A 1 104 ? -19.803 -9.702 44.692 1.00 70.56 104 ALA A C 1
ATOM 761 O O . ALA A 1 104 ? -20.527 -9.579 45.676 1.00 70.56 104 ALA A O 1
ATOM 762 N N . ASP A 1 105 ? -20.250 -10.181 43.529 1.00 75.62 105 ASP A N 1
ATOM 763 C CA . ASP A 1 105 ? -21.621 -10.648 43.298 1.00 75.62 105 ASP A CA 1
ATOM 764 C C . ASP A 1 105 ? -21.932 -11.896 44.127 1.00 75.62 105 ASP A C 1
ATOM 766 O O . ASP A 1 105 ? -23.001 -11.990 44.732 1.00 75.62 105 ASP A O 1
ATOM 770 N N . LEU A 1 106 ? -20.979 -12.825 44.247 1.00 79.06 106 LEU A N 1
ATOM 771 C CA . LEU A 1 106 ? -21.095 -13.979 45.137 1.00 79.06 106 LEU A CA 1
ATOM 772 C C . LEU A 1 106 ? -21.258 -13.528 46.598 1.00 79.06 106 LEU A C 1
ATOM 774 O O . LEU A 1 106 ? -22.139 -14.007 47.312 1.00 79.06 106 LEU A O 1
ATOM 778 N N . VAL A 1 107 ? -20.464 -12.552 47.042 1.00 72.56 107 VAL A N 1
ATOM 779 C CA . VAL A 1 107 ? -20.584 -11.938 48.374 1.00 72.56 107 VAL A CA 1
ATOM 780 C C . VAL A 1 107 ? -21.910 -11.189 48.520 1.00 72.56 107 VAL A C 1
ATOM 782 O O . VAL A 1 107 ? -22.523 -11.270 49.581 1.00 72.56 107 VAL A O 1
ATOM 785 N N . HIS A 1 108 ? -22.399 -10.518 47.473 1.00 73.31 108 HIS A N 1
ATOM 786 C CA . HIS A 1 108 ? -23.700 -9.847 47.462 1.00 73.31 108 HIS A CA 1
ATOM 787 C C . HIS A 1 108 ? -24.847 -10.840 47.643 1.00 73.31 108 HIS A C 1
ATOM 789 O O . HIS A 1 108 ? -25.751 -10.609 48.446 1.00 73.31 108 HIS A O 1
ATOM 795 N N . LEU A 1 109 ? -24.805 -11.958 46.919 1.00 81.00 109 LEU A N 1
ATOM 796 C CA . LEU A 1 109 ? -25.767 -13.052 47.041 1.00 81.00 109 LEU A CA 1
ATOM 797 C C . LEU A 1 109 ? -25.753 -13.646 48.452 1.00 81.00 109 LEU A C 1
ATOM 799 O O . LEU A 1 109 ? -26.806 -13.947 49.008 1.00 81.00 109 LEU A O 1
ATOM 803 N N . THR A 1 110 ? -24.569 -13.750 49.056 1.00 79.94 110 THR A N 1
ATOM 804 C CA . THR A 1 110 ? -24.400 -14.334 50.392 1.00 79.94 110 THR A CA 1
ATOM 805 C C . THR A 1 110 ? -24.764 -13.349 51.518 1.00 79.94 110 THR A C 1
ATOM 807 O O . THR A 1 110 ? -25.266 -13.759 52.562 1.00 79.94 110 THR A O 1
ATOM 810 N N . PHE A 1 111 ? -24.555 -12.040 51.319 1.00 76.38 111 PHE A N 1
ATOM 811 C CA . PHE A 1 111 ? -24.666 -10.999 52.353 1.00 76.38 111 PHE A CA 1
ATOM 812 C C . PHE A 1 111 ? -25.461 -9.757 51.910 1.00 76.38 111 PHE A C 1
ATOM 814 O O . PHE A 1 111 ? -25.091 -8.628 52.239 1.00 76.38 111 PHE A O 1
ATOM 821 N N . SER A 1 112 ? -26.599 -9.962 51.244 1.00 76.81 112 SER A N 1
ATOM 822 C CA . SER A 1 112 ? -27.453 -8.939 50.605 1.00 76.81 112 SER A CA 1
ATOM 823 C C . SER A 1 112 ? -27.641 -7.614 51.370 1.00 76.81 112 SER A C 1
ATOM 825 O O . SER A 1 112 ? -27.655 -6.547 50.761 1.00 76.81 112 SER A O 1
ATOM 827 N N . ARG A 1 113 ? -27.764 -7.639 52.705 1.00 80.62 113 ARG A N 1
ATOM 828 C CA . ARG A 1 113 ? -28.040 -6.431 53.508 1.00 80.62 113 ARG A CA 1
ATOM 829 C C . ARG A 1 113 ? -26.788 -5.673 53.967 1.00 80.62 113 ARG A C 1
ATOM 831 O O . ARG A 1 113 ? -26.906 -4.565 54.481 1.00 80.62 113 ARG A O 1
ATOM 838 N N . ARG A 1 114 ? -25.597 -6.269 53.838 1.00 85.81 114 ARG A N 1
ATOM 839 C CA . ARG A 1 114 ? -24.312 -5.704 54.304 1.00 85.81 114 ARG A CA 1
ATOM 840 C C . ARG A 1 114 ? -23.211 -5.744 53.246 1.00 85.81 114 ARG A C 1
ATOM 842 O O . ARG A 1 114 ? -22.059 -5.473 53.575 1.00 85.81 114 ARG A O 1
ATOM 849 N N . THR A 1 115 ? -23.554 -6.032 51.994 1.00 74.75 115 THR A N 1
ATOM 850 C CA . THR A 1 115 ? -22.610 -6.240 50.895 1.00 74.75 115 THR A CA 1
ATOM 851 C C . THR A 1 115 ? -21.548 -5.151 50.797 1.00 74.75 115 THR A C 1
ATOM 853 O O . THR A 1 115 ? -20.361 -5.455 50.766 1.00 74.75 115 THR A O 1
ATOM 856 N N . TRP A 1 116 ? -21.955 -3.881 50.841 1.00 74.31 116 TRP A N 1
ATOM 857 C CA . TRP A 1 116 ? -21.042 -2.740 50.755 1.00 74.31 116 TRP A CA 1
ATOM 858 C C . TRP A 1 116 ? -20.036 -2.676 51.904 1.00 74.31 116 TRP A C 1
ATOM 860 O O . TRP A 1 116 ? -18.873 -2.356 51.680 1.00 74.31 116 TRP A O 1
ATOM 870 N N . LEU A 1 117 ? -20.457 -3.023 53.123 1.00 80.94 117 LEU A N 1
ATOM 871 C CA . LEU A 1 117 ? -19.576 -3.039 54.289 1.00 80.94 117 LEU A CA 1
ATOM 872 C C . LEU A 1 117 ? -18.599 -4.218 54.211 1.00 80.94 117 LEU A C 1
ATOM 874 O O . LEU A 1 117 ? -17.418 -4.044 54.491 1.00 80.94 117 LEU A O 1
ATOM 878 N N . VAL A 1 118 ? -19.062 -5.390 53.760 1.00 79.00 118 VAL A N 1
ATOM 879 C CA . VAL A 1 118 ? -18.199 -6.563 53.542 1.00 79.00 118 VAL A CA 1
ATOM 880 C C . VAL A 1 118 ? -17.172 -6.285 52.440 1.00 79.00 118 VAL A C 1
ATOM 882 O O . VAL A 1 118 ? -15.989 -6.534 52.647 1.00 79.00 118 VAL A O 1
ATOM 885 N N . LEU A 1 119 ? -17.581 -5.700 51.311 1.00 74.81 119 LEU A N 1
ATOM 886 C CA . LEU A 1 119 ? -16.677 -5.306 50.225 1.00 74.81 119 LEU A CA 1
ATOM 887 C C . LEU A 1 119 ? -15.675 -4.237 50.652 1.00 74.81 119 LEU A C 1
ATOM 889 O O . LEU A 1 119 ? -14.496 -4.370 50.342 1.00 74.81 119 LEU A O 1
ATOM 893 N N . ALA A 1 120 ? -16.111 -3.212 51.387 1.00 78.69 120 ALA A N 1
ATOM 894 C CA . ALA A 1 120 ? -15.218 -2.173 51.887 1.00 78.69 120 ALA A CA 1
ATOM 895 C C . ALA A 1 120 ? -14.179 -2.744 52.864 1.00 78.69 120 ALA A C 1
ATOM 897 O O . ALA A 1 120 ? -12.997 -2.432 52.746 1.00 78.69 120 ALA A O 1
ATOM 898 N N . VAL A 1 121 ? -14.592 -3.625 53.784 1.00 84.62 121 VAL A N 1
ATOM 899 C CA . VAL A 1 121 ? -13.681 -4.296 54.726 1.00 84.62 121 VAL A CA 1
ATOM 900 C C . VAL A 1 121 ? -12.733 -5.250 53.997 1.00 84.62 121 VAL A C 1
ATOM 902 O O . VAL A 1 121 ? -11.546 -5.264 54.308 1.00 84.62 121 VAL A O 1
ATOM 905 N N . MET A 1 122 ? -13.210 -6.004 53.002 1.00 79.31 122 MET A N 1
ATOM 906 C CA . MET A 1 122 ? -12.359 -6.881 52.191 1.00 79.31 122 MET A CA 1
ATOM 907 C C . MET A 1 122 ? -11.346 -6.088 51.364 1.00 79.31 122 MET A C 1
ATOM 909 O O . MET A 1 122 ? -10.171 -6.440 51.347 1.00 79.31 122 MET A O 1
ATOM 913 N N . ALA A 1 123 ? -11.770 -4.999 50.718 1.00 80.44 123 ALA A N 1
ATOM 914 C CA . ALA A 1 123 ? -10.888 -4.133 49.943 1.00 80.44 123 ALA A CA 1
ATOM 915 C C . ALA A 1 123 ? -9.852 -3.443 50.842 1.00 80.44 123 ALA A C 1
ATOM 917 O O . ALA A 1 123 ? -8.661 -3.478 50.540 1.00 80.44 123 ALA A O 1
ATOM 918 N N . ALA A 1 124 ? -10.276 -2.880 51.978 1.00 84.38 124 ALA A N 1
ATOM 919 C CA . ALA A 1 124 ? -9.372 -2.272 52.951 1.00 84.38 124 ALA A CA 1
ATOM 920 C C . ALA A 1 124 ? -8.395 -3.304 53.536 1.00 84.38 124 ALA A C 1
ATOM 922 O O . ALA A 1 124 ? -7.195 -3.050 53.586 1.00 84.38 124 ALA A O 1
ATOM 923 N N . GLY A 1 125 ? -8.880 -4.491 53.911 1.00 84.88 125 GLY A N 1
ATOM 924 C CA . GLY A 1 125 ? -8.056 -5.590 54.410 1.00 84.88 125 GLY A CA 1
ATOM 925 C C . GLY A 1 125 ? -7.051 -6.094 53.373 1.00 84.88 125 GLY A C 1
ATOM 926 O O . GLY A 1 125 ? -5.896 -6.334 53.713 1.00 84.88 125 GLY A O 1
ATOM 927 N N . ALA A 1 126 ? -7.448 -6.187 52.101 1.00 80.62 126 ALA A N 1
ATOM 928 C CA . ALA A 1 126 ? -6.551 -6.536 51.004 1.00 80.62 126 ALA A CA 1
ATOM 929 C C . ALA A 1 126 ? -5.476 -5.461 50.786 1.00 80.62 126 ALA A C 1
ATOM 931 O O . ALA A 1 126 ? -4.300 -5.797 50.679 1.00 80.62 126 ALA A O 1
ATOM 932 N N . LEU A 1 127 ? -5.848 -4.177 50.783 1.00 81.25 127 LEU A N 1
ATOM 933 C CA . LEU A 1 127 ? -4.906 -3.061 50.644 1.00 81.25 127 LEU A CA 1
ATOM 934 C C . LEU A 1 127 ? -3.903 -3.008 51.805 1.00 81.25 127 LEU A C 1
ATOM 936 O O . LEU A 1 127 ? -2.702 -2.884 51.567 1.00 81.25 127 LEU A O 1
ATOM 940 N N . ILE A 1 128 ? -4.373 -3.180 53.044 1.00 84.31 128 ILE A N 1
ATOM 941 C CA . ILE A 1 128 ? -3.524 -3.260 54.242 1.00 84.31 128 ILE A CA 1
ATOM 942 C C . ILE A 1 128 ? -2.623 -4.500 54.176 1.00 84.31 128 ILE A C 1
ATOM 944 O O . ILE A 1 128 ? -1.427 -4.409 54.435 1.00 84.31 128 ILE A O 1
ATOM 948 N N . GLY A 1 129 ? -3.158 -5.658 53.783 1.00 82.81 129 GLY A N 1
ATOM 949 C CA . GLY A 1 129 ? -2.385 -6.891 53.628 1.00 82.81 129 GLY A CA 1
ATOM 950 C C . GLY A 1 129 ? -1.287 -6.771 52.570 1.00 82.81 129 GLY A C 1
ATOM 951 O O . GLY A 1 129 ? -0.160 -7.209 52.800 1.00 82.81 129 GLY A O 1
ATOM 952 N N . ILE A 1 130 ? -1.581 -6.123 51.438 1.00 79.06 130 ILE A N 1
ATOM 953 C CA . ILE A 1 130 ? -0.601 -5.808 50.391 1.00 79.06 130 ILE A CA 1
ATOM 954 C C . ILE A 1 130 ? 0.484 -4.879 50.942 1.00 79.06 130 ILE A C 1
ATOM 956 O O . ILE A 1 130 ? 1.671 -5.153 50.760 1.00 79.06 130 ILE A O 1
ATOM 960 N N . GLN A 1 131 ? 0.094 -3.819 51.654 1.00 81.50 131 GLN A N 1
ATOM 961 C CA . GLN A 1 131 ? 1.025 -2.873 52.264 1.00 81.50 131 GLN A CA 1
ATOM 962 C C . GLN A 1 131 ? 1.946 -3.555 53.290 1.00 81.50 131 GLN A C 1
ATOM 964 O O . GLN A 1 131 ? 3.154 -3.334 53.265 1.00 81.50 131 GLN A O 1
ATOM 969 N N . LEU A 1 132 ? 1.400 -4.401 54.169 1.00 86.31 132 LEU A N 1
ATOM 970 C CA . LEU A 1 132 ? 2.161 -5.103 55.208 1.00 86.31 132 LEU A CA 1
ATOM 971 C C . LEU A 1 132 ? 3.096 -6.169 54.628 1.00 86.31 132 LEU A C 1
ATOM 973 O O . LEU A 1 132 ? 4.207 -6.343 55.122 1.00 86.31 132 LEU A O 1
ATOM 977 N N . ARG A 1 133 ? 2.662 -6.886 53.583 1.00 88.50 133 ARG A N 1
ATOM 978 C CA . ARG A 1 133 ? 3.422 -8.004 53.007 1.00 88.50 133 ARG A CA 1
ATOM 979 C C . ARG A 1 133 ? 4.491 -7.566 52.011 1.00 88.50 133 ARG A C 1
ATOM 981 O O . ARG A 1 133 ? 5.541 -8.195 51.946 1.00 88.50 133 ARG A O 1
ATOM 988 N N . PHE A 1 134 ? 4.219 -6.524 51.229 1.00 86.81 134 PHE A N 1
ATOM 989 C CA . PHE A 1 134 ? 5.086 -6.091 50.127 1.00 86.81 134 PHE A CA 1
ATOM 990 C C . PHE A 1 134 ? 5.668 -4.684 50.313 1.00 86.81 134 PHE A C 1
ATOM 992 O O . PHE A 1 134 ? 6.438 -4.220 49.470 1.00 86.81 134 PHE A O 1
ATOM 999 N N . GLY A 1 135 ? 5.325 -4.002 51.406 1.00 90.12 135 GLY A N 1
ATOM 1000 C CA . GLY A 1 135 ? 5.848 -2.686 51.752 1.00 90.12 135 GLY A CA 1
ATOM 1001 C C . GLY A 1 135 ? 5.189 -1.519 51.009 1.00 90.12 135 GLY A C 1
ATOM 1002 O O . GLY A 1 135 ? 4.385 -1.675 50.086 1.00 90.12 135 GLY A O 1
ATOM 1003 N N . TRP A 1 136 ? 5.565 -0.306 51.425 1.00 85.50 136 TRP A N 1
ATOM 1004 C CA . TRP A 1 136 ? 4.984 0.955 50.946 1.00 85.50 136 TRP A CA 1
ATOM 1005 C C . TRP A 1 136 ? 5.217 1.213 49.454 1.00 85.50 136 TRP A C 1
ATOM 1007 O O . TRP A 1 136 ? 4.326 1.698 48.760 1.00 85.50 136 TRP A O 1
ATOM 1017 N N . TYR A 1 137 ? 6.396 0.845 48.945 1.00 82.38 137 TYR A N 1
ATOM 1018 C CA . TYR A 1 137 ? 6.739 1.012 47.533 1.00 82.38 137 TYR A CA 1
ATOM 1019 C C . TYR A 1 137 ? 5.781 0.230 46.623 1.00 82.38 137 TYR A C 1
ATOM 1021 O O . TYR A 1 137 ? 5.216 0.791 45.687 1.00 82.38 137 TYR A O 1
ATOM 1029 N N . THR A 1 138 ? 5.522 -1.040 46.945 1.00 79.88 138 THR A N 1
ATOM 1030 C CA . THR A 1 138 ? 4.622 -1.899 46.163 1.00 79.88 138 THR A CA 1
ATOM 1031 C C . THR A 1 138 ? 3.178 -1.399 46.212 1.00 79.88 138 THR A C 1
ATOM 1033 O O . THR A 1 138 ? 2.501 -1.373 45.187 1.00 79.88 138 THR A O 1
ATOM 1036 N N . PHE A 1 139 ? 2.718 -0.939 47.379 1.00 77.38 139 PHE A N 1
ATOM 1037 C CA . PHE A 1 139 ? 1.397 -0.325 47.535 1.00 77.38 139 PHE A CA 1
ATOM 1038 C C . PHE A 1 139 ? 1.230 0.926 46.656 1.00 77.38 139 PHE A C 1
ATOM 1040 O O . PHE A 1 139 ? 0.243 1.039 45.928 1.00 77.38 139 PHE A O 1
ATOM 1047 N N . TYR A 1 140 ? 2.214 1.833 46.670 1.00 82.69 140 TYR A N 1
ATOM 1048 C CA . TYR A 1 140 ? 2.190 3.042 45.845 1.00 82.69 140 TYR A CA 1
ATOM 1049 C C . TYR A 1 140 ? 2.203 2.709 44.349 1.00 82.69 140 TYR A C 1
ATOM 1051 O O . TYR A 1 140 ? 1.425 3.278 43.586 1.00 82.69 140 TYR A O 1
ATOM 1059 N N . MET A 1 141 ? 3.020 1.735 43.936 1.00 79.56 141 MET A N 1
ATOM 1060 C CA . MET A 1 141 ? 3.046 1.263 42.551 1.00 79.56 141 MET A CA 1
ATOM 1061 C C . MET A 1 141 ? 1.681 0.713 42.130 1.00 79.56 141 MET A C 1
ATOM 1063 O O . MET A 1 141 ? 1.178 1.113 41.089 1.00 79.56 141 MET A O 1
ATOM 1067 N N . ILE A 1 142 ? 1.025 -0.120 42.943 1.00 78.88 142 ILE A N 1
ATOM 1068 C CA . ILE A 1 142 ? -0.314 -0.645 42.627 1.00 78.88 142 ILE A CA 1
ATOM 1069 C C . ILE A 1 142 ? -1.336 0.490 42.485 1.00 78.88 142 ILE A C 1
ATOM 1071 O O . ILE A 1 142 ? -2.082 0.509 41.510 1.00 78.88 142 ILE A O 1
ATOM 1075 N N . LEU A 1 143 ? -1.344 1.459 43.406 1.00 78.25 143 LEU A N 1
ATOM 1076 C CA . LEU A 1 143 ? -2.261 2.601 43.353 1.00 78.25 143 LEU A CA 1
ATOM 1077 C C . LEU A 1 143 ? -2.064 3.431 42.073 1.00 78.25 143 LEU A C 1
ATOM 1079 O O . LEU A 1 143 ? -3.033 3.757 41.386 1.00 78.25 143 LEU A O 1
ATOM 1083 N N . VAL A 1 144 ? -0.809 3.735 41.728 1.00 79.81 144 VAL A N 1
ATOM 1084 C CA . VAL A 1 144 ? -0.462 4.457 40.498 1.00 79.81 144 VAL A CA 1
ATOM 1085 C C . VAL A 1 144 ? -0.862 3.642 39.270 1.00 79.81 144 VAL A C 1
ATOM 1087 O O . VAL A 1 144 ? -1.491 4.187 38.370 1.00 79.81 144 VAL A O 1
ATOM 1090 N N . TYR A 1 145 ? -0.582 2.338 39.238 1.00 79.50 145 TYR A N 1
ATOM 1091 C CA . TYR A 1 145 ? -0.960 1.466 38.123 1.00 79.50 145 TYR A CA 1
ATOM 1092 C C . TYR A 1 145 ? -2.481 1.394 37.930 1.00 79.50 145 TYR A C 1
ATOM 1094 O O . TYR A 1 145 ? -2.939 1.464 36.794 1.00 79.50 145 TYR A O 1
ATOM 1102 N N . VAL A 1 146 ? -3.279 1.333 39.001 1.00 75.25 146 VAL A N 1
ATOM 1103 C CA . VAL A 1 146 ? -4.752 1.293 38.912 1.00 75.25 146 VAL A CA 1
ATOM 1104 C C . VAL A 1 146 ? -5.330 2.536 38.227 1.00 75.25 146 VAL A C 1
ATOM 1106 O O . VAL A 1 146 ? -6.349 2.426 37.555 1.00 75.25 146 VAL A O 1
ATOM 1109 N N . VAL A 1 147 ? -4.683 3.700 38.343 1.00 75.00 147 VAL A N 1
ATOM 1110 C CA . VAL A 1 147 ? -5.136 4.945 37.694 1.00 75.00 147 VAL A CA 1
ATOM 1111 C C . VAL A 1 147 ? -4.467 5.158 36.333 1.00 75.00 147 VAL A C 1
ATOM 1113 O O . VAL A 1 147 ? -5.133 5.486 35.352 1.00 75.00 147 VAL A O 1
ATOM 1116 N N . VAL A 1 148 ? -3.153 4.950 36.245 1.00 77.56 148 VAL A N 1
ATOM 1117 C CA . VAL A 1 148 ? -2.367 5.200 35.029 1.00 77.56 148 VAL A CA 1
ATOM 1118 C C . VAL A 1 148 ? -2.702 4.192 33.933 1.00 77.56 148 VAL A C 1
ATOM 1120 O O . VAL A 1 148 ? -2.774 4.582 32.770 1.00 77.56 148 VAL A O 1
ATOM 1123 N N . VAL A 1 149 ? -2.956 2.921 34.264 1.00 76.25 149 VAL A N 1
ATOM 1124 C CA . VAL A 1 149 ? -3.240 1.884 33.258 1.00 76.25 149 VAL A CA 1
ATOM 1125 C C . VAL A 1 149 ? -4.552 2.141 32.505 1.00 76.25 149 VAL A C 1
ATOM 1127 O O . VAL A 1 149 ? -4.504 2.119 31.277 1.00 76.25 149 VAL A O 1
ATOM 1130 N N . PRO A 1 150 ? -5.703 2.443 33.142 1.00 73.69 150 PRO A N 1
ATOM 1131 C CA . PRO A 1 150 ? -6.927 2.797 32.415 1.00 73.69 150 PRO A CA 1
ATOM 1132 C C . PRO A 1 150 ? -6.788 4.056 31.555 1.00 73.69 150 PRO A C 1
ATOM 1134 O O . PRO A 1 150 ? -7.307 4.102 30.437 1.00 73.69 150 PRO A O 1
ATOM 1137 N N . VAL A 1 151 ? -6.061 5.067 32.042 1.00 75.88 151 VAL A N 1
ATOM 1138 C CA . VAL A 1 151 ? -5.793 6.293 31.277 1.00 75.88 151 VAL A CA 1
ATOM 1139 C C . VAL A 1 151 ? -4.933 5.976 30.054 1.00 75.88 151 VAL A C 1
ATOM 1141 O O . VAL A 1 151 ? -5.310 6.315 28.934 1.00 75.88 151 VAL A O 1
ATOM 1144 N N . ALA A 1 152 ? -3.827 5.251 30.236 1.00 78.94 152 ALA A N 1
ATOM 1145 C CA . ALA A 1 152 ? -2.964 4.813 29.144 1.00 78.94 152 ALA A CA 1
ATOM 1146 C C . ALA A 1 152 ? -3.713 3.909 28.153 1.00 78.94 152 ALA A C 1
ATOM 1148 O O . ALA A 1 152 ? -3.540 4.050 26.947 1.00 78.94 152 ALA A O 1
ATOM 1149 N N . PHE A 1 153 ? -4.577 3.010 28.629 1.00 79.19 153 PHE A N 1
ATOM 1150 C CA . PHE A 1 153 ? -5.428 2.175 27.782 1.00 79.19 153 PHE A CA 1
ATOM 1151 C C . PHE A 1 153 ? -6.364 3.031 26.924 1.00 79.19 153 PHE A C 1
ATOM 1153 O O . PHE A 1 153 ? -6.413 2.856 25.709 1.00 79.19 153 PHE A O 1
ATOM 1160 N N . THR A 1 154 ? -7.042 4.008 27.527 1.00 76.75 154 THR A N 1
ATOM 1161 C CA . THR A 1 154 ? -7.947 4.923 26.813 1.00 76.75 154 THR A CA 1
ATOM 1162 C C . THR A 1 154 ? -7.200 5.727 25.747 1.00 76.75 154 THR A C 1
ATOM 1164 O O . THR A 1 154 ? -7.665 5.821 24.610 1.00 76.75 154 THR A O 1
ATOM 1167 N N . ILE A 1 155 ? -6.011 6.242 26.079 1.00 83.00 155 ILE A N 1
ATOM 1168 C CA . ILE A 1 155 ? -5.138 6.951 25.133 1.00 83.00 155 ILE A CA 1
ATOM 1169 C C . ILE A 1 155 ? -4.716 6.026 23.985 1.00 83.00 155 ILE A C 1
ATOM 1171 O O . ILE A 1 155 ? -4.807 6.424 22.826 1.00 83.00 155 ILE A O 1
ATOM 1175 N N . ASN A 1 156 ? -4.304 4.788 24.274 1.00 81.56 156 ASN A N 1
ATOM 1176 C CA . ASN A 1 156 ? -3.908 3.822 23.246 1.00 81.56 156 ASN A CA 1
ATOM 1177 C C . ASN A 1 156 ? -5.073 3.446 22.322 1.00 81.56 156 ASN A C 1
ATOM 1179 O O . ASN A 1 156 ? -4.888 3.398 21.110 1.00 81.56 156 ASN A O 1
ATOM 1183 N N . VAL A 1 157 ? -6.279 3.238 22.861 1.00 79.75 157 VAL A N 1
ATOM 1184 C CA . VAL A 1 157 ? -7.486 2.974 22.058 1.00 79.75 157 VAL A CA 1
ATOM 1185 C C . VAL A 1 157 ? -7.801 4.165 21.155 1.00 79.75 157 VAL A C 1
ATOM 1187 O O . VAL A 1 157 ? -8.099 3.981 19.975 1.00 79.75 157 VAL A O 1
ATOM 1190 N N . TYR A 1 158 ? -7.706 5.390 21.678 1.00 83.19 158 TYR A N 1
ATOM 1191 C CA . TYR A 1 158 ? -7.899 6.597 20.879 1.00 83.19 158 TYR A CA 1
ATOM 1192 C C . TYR A 1 158 ? -6.846 6.714 19.768 1.00 83.19 158 TYR A C 1
ATOM 1194 O O . TYR A 1 158 ? -7.195 6.926 18.607 1.00 83.19 158 TYR A O 1
ATOM 1202 N N . LEU A 1 159 ? -5.569 6.495 20.089 1.00 86.88 159 LEU A N 1
ATOM 1203 C CA . LEU A 1 159 ? -4.480 6.540 19.117 1.00 86.88 159 LEU A CA 1
ATOM 1204 C C . LEU A 1 159 ? -4.631 5.456 18.041 1.00 86.88 159 LEU A C 1
ATOM 1206 O O . LEU A 1 159 ? -4.483 5.751 16.859 1.00 86.88 159 LEU A O 1
ATOM 1210 N N . ALA A 1 160 ? -5.003 4.231 18.423 1.00 84.94 160 ALA A N 1
ATOM 1211 C CA . ALA A 1 160 ? -5.296 3.146 17.489 1.00 84.94 160 ALA A CA 1
ATOM 1212 C C . ALA A 1 160 ? -6.443 3.504 16.533 1.00 84.94 160 ALA A C 1
ATOM 1214 O O . ALA A 1 160 ? -6.384 3.186 15.346 1.00 84.94 160 ALA A O 1
ATOM 1215 N N . ARG A 1 161 ? -7.475 4.211 17.012 1.00 84.12 161 ARG A N 1
ATOM 1216 C CA . ARG A 1 161 ? -8.557 4.712 16.150 1.00 84.12 161 ARG A CA 1
ATOM 1217 C C . ARG A 1 161 ? -8.057 5.760 15.166 1.00 84.12 161 ARG A C 1
ATOM 1219 O O . ARG A 1 161 ? -8.323 5.628 13.976 1.00 84.12 161 ARG A O 1
ATOM 1226 N N . VAL A 1 162 ? -7.303 6.758 15.630 1.00 87.31 162 VAL A N 1
ATOM 1227 C CA . VAL A 1 162 ? -6.697 7.773 14.748 1.00 87.31 162 VAL A CA 1
ATOM 1228 C C . VAL A 1 162 ? -5.837 7.102 13.675 1.00 87.31 162 VAL A C 1
ATOM 1230 O O . VAL A 1 162 ? -5.946 7.429 12.495 1.00 87.31 162 VAL A O 1
ATOM 1233 N N . LEU A 1 163 ? -5.042 6.102 14.061 1.00 88.38 163 LEU A N 1
ATOM 1234 C CA . LEU A 1 163 ? -4.197 5.360 13.134 1.00 88.38 163 LEU A CA 1
ATOM 1235 C C . LEU A 1 163 ? -5.001 4.516 12.136 1.00 88.38 163 LEU A C 1
ATOM 1237 O O . LEU A 1 163 ? -4.574 4.352 10.997 1.00 88.38 163 LEU A O 1
ATOM 1241 N N . LEU A 1 164 ? -6.166 3.997 12.536 1.00 86.69 164 LEU A N 1
ATOM 1242 C CA . LEU A 1 164 ? -7.073 3.293 11.628 1.00 86.69 164 LEU A CA 1
ATOM 1243 C C . LEU A 1 164 ? -7.643 4.248 10.576 1.00 86.69 164 LEU A C 1
ATOM 1245 O O . LEU A 1 164 ? -7.647 3.915 9.394 1.00 86.69 164 LEU A O 1
ATOM 1249 N N . PHE A 1 165 ? -8.091 5.439 10.981 1.00 87.44 165 PHE A N 1
ATOM 1250 C CA . PHE A 1 165 ? -8.556 6.451 10.031 1.00 87.44 165 PHE A CA 1
ATOM 1251 C C . PHE A 1 165 ? -7.441 6.872 9.077 1.00 87.44 165 PHE A C 1
ATOM 1253 O O . PHE A 1 165 ? -7.673 6.982 7.874 1.00 87.44 165 PHE A O 1
ATOM 1260 N N . LEU A 1 166 ? -6.216 7.026 9.588 1.00 89.50 166 LEU A N 1
ATOM 1261 C CA . LEU A 1 166 ? -5.052 7.319 8.760 1.00 89.50 166 LEU A CA 1
ATOM 1262 C C . LEU A 1 166 ? -4.753 6.187 7.767 1.00 89.50 166 LEU A C 1
ATOM 1264 O O . LEU A 1 166 ? -4.465 6.468 6.604 1.00 89.50 166 LEU A O 1
ATOM 1268 N N . LEU A 1 167 ? -4.862 4.923 8.192 1.00 90.00 167 LEU A N 1
ATOM 1269 C CA . LEU A 1 167 ? -4.745 3.750 7.321 1.00 90.00 167 LEU A CA 1
ATOM 1270 C C . LEU A 1 167 ? -5.804 3.779 6.214 1.00 90.00 167 LEU A C 1
ATOM 1272 O O . LEU A 1 167 ? -5.452 3.634 5.048 1.00 90.00 167 LEU A O 1
ATOM 1276 N N . MET A 1 168 ? -7.073 4.019 6.549 1.00 88.06 168 MET A N 1
ATOM 1277 C CA . MET A 1 168 ? -8.158 4.097 5.563 1.00 88.06 168 MET A CA 1
ATOM 1278 C C . MET A 1 168 ? -7.951 5.241 4.569 1.00 88.06 168 MET A C 1
ATOM 1280 O O . MET A 1 168 ? -8.057 5.036 3.359 1.00 88.06 168 MET A O 1
ATOM 1284 N N . ALA A 1 169 ? -7.606 6.431 5.065 1.00 88.31 169 ALA A N 1
ATOM 1285 C CA . ALA A 1 169 ? -7.313 7.592 4.231 1.00 88.31 169 ALA A CA 1
ATOM 1286 C C . ALA A 1 169 ? -6.120 7.327 3.305 1.00 88.31 169 ALA A C 1
ATOM 1288 O O . ALA A 1 169 ? -6.168 7.657 2.121 1.00 88.31 169 ALA A O 1
ATOM 1289 N N . THR A 1 170 ? -5.082 6.669 3.824 1.00 89.12 170 THR A N 1
ATOM 1290 C CA . THR A 1 170 ? -3.898 6.277 3.059 1.00 89.12 170 THR A CA 1
ATOM 1291 C C . THR A 1 170 ? -4.260 5.271 1.977 1.00 89.12 170 THR A C 1
ATOM 1293 O O . THR A 1 170 ? -3.947 5.500 0.817 1.00 89.12 170 THR A O 1
ATOM 1296 N N . VAL A 1 171 ? -4.970 4.193 2.309 1.00 89.62 171 VAL A N 1
ATOM 1297 C CA . VAL A 1 171 ? -5.393 3.176 1.335 1.00 89.62 171 VAL A CA 1
ATOM 1298 C C . VAL A 1 171 ? -6.261 3.795 0.235 1.00 89.62 171 VAL A C 1
ATOM 1300 O O . VAL A 1 171 ? -6.030 3.527 -0.942 1.00 89.62 171 VAL A O 1
ATOM 1303 N N . LYS A 1 172 ? -7.201 4.679 0.591 1.00 88.88 172 LYS A N 1
ATOM 1304 C CA . LYS A 1 172 ? -8.034 5.409 -0.376 1.00 88.88 172 LYS A CA 1
ATOM 1305 C C . LYS A 1 172 ? -7.208 6.338 -1.268 1.00 88.88 172 LYS A C 1
ATOM 1307 O O . LYS A 1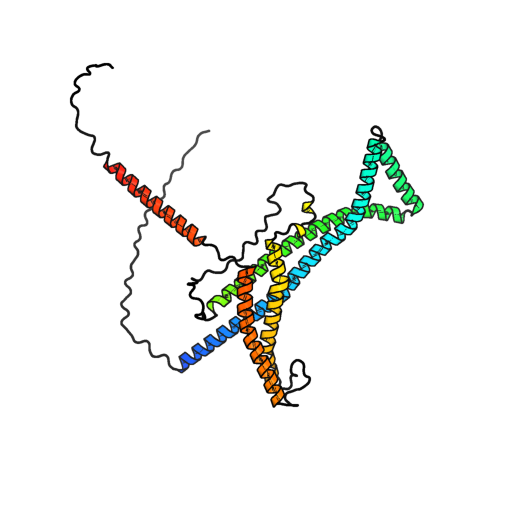 172 ? -7.405 6.349 -2.479 1.00 88.88 172 LYS A O 1
ATOM 1312 N N . GLY A 1 173 ? -6.272 7.088 -0.688 1.00 87.44 173 GLY A N 1
ATOM 1313 C CA . GLY A 1 173 ? -5.365 7.960 -1.433 1.00 87.44 173 GLY A CA 1
ATOM 1314 C C . GLY A 1 173 ? -4.466 7.179 -2.392 1.00 87.44 173 GLY A C 1
ATOM 1315 O O . GLY A 1 173 ? -4.351 7.546 -3.557 1.00 87.44 173 GLY A O 1
ATOM 1316 N N . LEU A 1 174 ? -3.889 6.064 -1.934 1.00 90.12 174 LEU A N 1
ATOM 1317 C CA . LEU A 1 174 ? -3.059 5.181 -2.754 1.00 90.12 174 LEU A CA 1
ATOM 1318 C C . LEU A 1 174 ? -3.867 4.551 -3.895 1.00 90.12 174 LEU A C 1
ATOM 1320 O O . LEU A 1 174 ? -3.377 4.516 -5.019 1.00 90.12 174 LEU A O 1
ATOM 1324 N N . ALA A 1 175 ? -5.099 4.098 -3.639 1.00 88.25 175 ALA A N 1
ATOM 1325 C CA . ALA A 1 175 ? -5.991 3.579 -4.679 1.00 88.25 175 ALA A CA 1
ATOM 1326 C C . ALA A 1 175 ? -6.340 4.660 -5.715 1.00 88.25 175 ALA A C 1
ATOM 1328 O O . ALA A 1 175 ? -6.311 4.398 -6.915 1.00 88.25 175 ALA A O 1
ATOM 1329 N N . GLY A 1 176 ? -6.595 5.893 -5.265 1.00 87.69 176 GLY A N 1
ATOM 1330 C CA . GLY A 1 176 ? -6.814 7.042 -6.145 1.00 87.69 176 GLY A CA 1
ATOM 1331 C C . GLY A 1 176 ? -5.611 7.377 -7.021 1.00 87.69 176 GLY A C 1
ATOM 1332 O O . GLY A 1 176 ? -5.771 7.589 -8.222 1.00 87.69 176 GLY A O 1
ATOM 1333 N N . LEU A 1 177 ? -4.406 7.370 -6.447 1.00 88.44 177 LEU A N 1
ATOM 1334 C CA . LEU A 1 177 ? -3.169 7.541 -7.210 1.00 88.44 177 LEU A CA 1
ATOM 1335 C C . LEU A 1 177 ? -2.985 6.416 -8.229 1.00 88.44 177 LEU A C 1
ATOM 1337 O O . LEU A 1 177 ? -2.628 6.691 -9.370 1.00 88.44 177 LEU A O 1
ATOM 1341 N N . ASP A 1 178 ? -3.267 5.171 -7.842 1.00 88.06 178 ASP A N 1
ATOM 1342 C CA . ASP A 1 178 ? -3.114 4.018 -8.724 1.00 88.06 178 ASP A CA 1
ATOM 1343 C C . ASP A 1 178 ? -4.030 4.090 -9.951 1.00 88.06 178 ASP A C 1
ATOM 1345 O O . ASP A 1 178 ? -3.586 3.957 -11.092 1.00 88.06 178 ASP A O 1
ATOM 1349 N N . VAL A 1 179 ? -5.310 4.391 -9.722 1.00 87.75 179 VAL A N 1
ATOM 1350 C CA . VAL A 1 179 ? -6.291 4.613 -10.791 1.00 87.75 179 VAL A CA 1
ATOM 1351 C C . VAL A 1 179 ? -5.904 5.826 -11.644 1.00 87.75 179 VAL A C 1
ATOM 1353 O O . VAL A 1 179 ? -6.009 5.781 -12.869 1.00 87.75 179 VAL A O 1
ATOM 1356 N N . GLY A 1 180 ? -5.389 6.893 -11.025 1.00 87.00 180 GLY A N 1
ATOM 1357 C CA . GLY A 1 180 ? -4.849 8.054 -11.733 1.00 87.00 180 GLY A CA 1
ATOM 1358 C C . GLY A 1 180 ? -3.700 7.693 -12.678 1.00 87.00 180 GLY A C 1
ATOM 1359 O O . GLY A 1 180 ? -3.689 8.135 -13.828 1.00 87.00 180 GLY A O 1
ATOM 1360 N N . PHE A 1 181 ? -2.768 6.842 -12.238 1.00 84.94 181 PHE A N 1
ATOM 1361 C CA . PHE A 1 181 ? -1.669 6.358 -13.076 1.00 84.94 181 PHE A CA 1
ATOM 1362 C C . PHE A 1 181 ? -2.150 5.444 -14.204 1.00 84.94 181 PHE A C 1
ATOM 1364 O O . PHE A 1 181 ? -1.657 5.566 -15.325 1.00 84.94 181 PHE A O 1
ATOM 1371 N N . ALA A 1 182 ? -3.131 4.576 -13.948 1.00 84.75 182 ALA A N 1
ATOM 1372 C CA . ALA A 1 182 ? -3.732 3.742 -14.986 1.00 84.75 182 ALA A CA 1
ATOM 1373 C C . ALA A 1 182 ? -4.399 4.596 -16.083 1.00 84.75 182 ALA A C 1
ATOM 1375 O O . ALA A 1 182 ? -4.129 4.404 -17.269 1.00 84.75 182 ALA A O 1
ATOM 1376 N N . ASN A 1 183 ? -5.185 5.603 -15.687 1.00 82.50 183 ASN A N 1
ATOM 1377 C CA . ASN A 1 183 ? -5.840 6.537 -16.608 1.00 82.50 183 ASN A CA 1
ATOM 1378 C C . ASN A 1 183 ? -4.840 7.402 -17.398 1.00 82.50 183 ASN A C 1
ATOM 1380 O O . ASN A 1 183 ? -5.110 7.766 -18.540 1.00 82.50 183 ASN A O 1
ATOM 1384 N N . PHE A 1 184 ? -3.685 7.739 -16.814 1.00 82.12 184 PHE A N 1
ATOM 1385 C CA . PHE A 1 184 ? -2.633 8.494 -17.503 1.00 82.12 184 PHE A CA 1
ATOM 1386 C C . PHE A 1 184 ? -1.989 7.698 -18.649 1.00 82.12 184 PHE A C 1
ATOM 1388 O O . PHE A 1 184 ? -1.594 8.274 -19.663 1.00 82.12 184 PHE A O 1
ATOM 1395 N N . VAL A 1 185 ? -1.894 6.376 -18.499 1.00 78.88 185 VAL A N 1
ATOM 1396 C CA . VAL A 1 185 ? -1.235 5.482 -19.458 1.00 78.88 185 VAL A CA 1
ATOM 1397 C C . VAL A 1 185 ? -2.166 4.995 -20.570 1.00 78.88 185 VAL A C 1
ATOM 1399 O O . VAL A 1 185 ? -1.703 4.820 -21.697 1.00 78.88 185 VAL A O 1
ATOM 1402 N N . ASP A 1 186 ? -3.461 4.822 -20.294 1.00 68.88 186 ASP A N 1
ATOM 1403 C CA . ASP A 1 186 ? -4.463 4.346 -21.265 1.00 68.88 186 ASP A CA 1
ATOM 1404 C C . ASP A 1 186 ? -4.450 5.084 -22.631 1.00 68.88 186 ASP A C 1
ATOM 1406 O O . ASP A 1 186 ? -4.447 4.420 -23.669 1.00 68.88 186 ASP A O 1
ATOM 1410 N N . PRO A 1 187 ? -4.339 6.429 -22.715 1.00 59.19 187 PRO A N 1
ATOM 1411 C CA . PRO A 1 187 ? -4.259 7.115 -24.009 1.00 59.19 187 PRO A CA 1
ATOM 1412 C C . PRO A 1 187 ? -2.897 6.983 -24.715 1.00 59.19 187 PRO A C 1
ATOM 1414 O O . PRO A 1 187 ? -2.797 7.311 -25.898 1.00 59.19 187 PRO A O 1
ATOM 1417 N N . ALA A 1 188 ? -1.845 6.551 -24.014 1.00 56.88 188 ALA A N 1
ATOM 1418 C CA . ALA A 1 188 ? -0.474 6.515 -24.525 1.00 56.88 188 ALA A CA 1
ATOM 1419 C C . ALA A 1 188 ? -0.071 5.158 -25.128 1.00 56.88 188 ALA A C 1
ATOM 1421 O O . ALA A 1 188 ? 0.906 5.097 -25.880 1.00 56.88 188 ALA A O 1
ATOM 1422 N N . ILE A 1 189 ? -0.803 4.079 -24.827 1.00 57.28 189 ILE A N 1
ATOM 1423 C CA . ILE A 1 189 ? -0.567 2.759 -25.419 1.00 57.28 189 ILE A CA 1
ATOM 1424 C C . ILE A 1 189 ? -1.370 2.667 -26.726 1.00 57.28 189 ILE A C 1
ATOM 1426 O O . ILE A 1 189 ? -2.595 2.807 -26.702 1.00 57.28 189 ILE A O 1
ATOM 1430 N N . PRO A 1 190 ? -0.730 2.417 -27.884 1.00 50.53 190 PRO A N 1
ATOM 1431 C CA . PRO A 1 190 ? -1.452 2.164 -29.123 1.00 50.53 190 PRO A CA 1
ATOM 1432 C C . PRO A 1 190 ? -2.379 0.972 -28.898 1.00 50.53 190 PRO A C 1
ATOM 1434 O O . PRO A 1 190 ? -1.893 -0.119 -28.601 1.00 50.53 190 PRO A O 1
ATOM 1437 N N . ARG A 1 191 ? -3.698 1.184 -29.011 1.00 55.84 191 ARG A N 1
ATOM 1438 C CA . ARG A 1 191 ? -4.706 0.122 -28.895 1.00 55.84 191 ARG A CA 1
ATOM 1439 C C . ARG A 1 191 ? -4.318 -1.012 -29.833 1.00 55.84 191 ARG A C 1
ATOM 1441 O O . ARG A 1 191 ? -4.476 -0.911 -31.049 1.00 55.84 191 ARG A O 1
ATOM 1448 N N . THR A 1 192 ? -3.762 -2.078 -29.276 1.00 44.44 192 THR A N 1
ATOM 1449 C CA . THR A 1 192 ? -3.547 -3.307 -30.016 1.00 44.44 192 THR A CA 1
ATOM 1450 C C . THR A 1 192 ? -4.931 -3.833 -30.375 1.00 44.44 192 THR A C 1
ATOM 1452 O O . THR A 1 192 ? -5.813 -3.934 -29.527 1.00 44.44 192 THR A O 1
ATOM 1455 N N . TYR A 1 193 ? -5.133 -4.107 -31.662 1.00 45.44 193 TYR A N 1
ATOM 1456 C CA . TYR A 1 193 ? -6.392 -4.473 -32.328 1.00 45.44 193 TYR A CA 1
ATOM 1457 C C . TYR A 1 193 ? -7.056 -5.776 -31.823 1.00 45.44 193 TYR A C 1
ATOM 1459 O O . TYR A 1 193 ? -7.859 -6.376 -32.529 1.00 45.44 193 TYR A O 1
ATOM 1467 N N . PHE A 1 194 ? -6.708 -6.261 -30.632 1.00 41.81 194 PHE A N 1
ATOM 1468 C CA . PHE A 1 194 ? -6.989 -7.628 -30.210 1.00 41.81 194 PHE A CA 1
ATOM 1469 C C . PHE A 1 194 ? -8.296 -7.841 -29.452 1.00 41.81 194 PHE A C 1
ATOM 1471 O O . PHE A 1 194 ? -8.646 -8.988 -29.191 1.00 41.81 194 PHE A O 1
ATOM 1478 N N . THR A 1 195 ? -9.076 -6.803 -29.161 1.00 43.59 195 THR A N 1
ATOM 1479 C CA . THR A 1 195 ? -10.415 -6.994 -28.595 1.00 43.59 195 THR A CA 1
ATOM 1480 C C . THR A 1 195 ? -11.404 -6.042 -29.257 1.00 43.59 195 THR A C 1
ATOM 1482 O O . THR A 1 195 ? -11.328 -4.828 -29.108 1.00 43.59 195 THR A O 1
ATOM 1485 N N . GLY A 1 196 ? -12.357 -6.604 -30.009 1.00 44.56 196 GLY A N 1
ATOM 1486 C CA . GLY A 1 196 ? -13.469 -5.895 -30.659 1.00 44.56 196 GLY A CA 1
ATOM 1487 C C . GLY A 1 196 ? -14.501 -5.321 -29.682 1.00 44.56 196 GLY A C 1
ATOM 1488 O O . GLY A 1 196 ? -15.685 -5.262 -29.999 1.00 44.56 196 GLY A O 1
ATOM 1489 N N . PHE A 1 197 ? -14.070 -4.930 -28.485 1.00 46.12 197 PHE A N 1
ATOM 1490 C CA . PHE A 1 197 ? -14.896 -4.179 -27.566 1.00 46.12 197 PHE A CA 1
ATOM 1491 C C . PHE A 1 197 ? -14.707 -2.698 -27.854 1.00 46.12 197 PHE A C 1
ATOM 1493 O O . PHE A 1 197 ? -13.620 -2.146 -27.690 1.00 46.12 197 PHE A O 1
ATOM 1500 N N . ASP A 1 198 ? -15.801 -2.059 -28.249 1.00 46.34 198 ASP A N 1
ATOM 1501 C CA . ASP A 1 198 ? -15.929 -0.620 -28.431 1.00 46.34 198 ASP A CA 1
ATOM 1502 C C . ASP A 1 198 ? -15.835 0.072 -27.052 1.00 46.34 198 ASP A C 1
ATOM 1504 O O . ASP A 1 198 ? -16.810 0.548 -26.472 1.00 46.34 198 ASP A O 1
ATOM 1508 N N . HIS A 1 199 ? -14.646 0.034 -26.437 1.00 49.72 199 HIS A N 1
ATOM 1509 C CA . HIS A 1 199 ? -14.321 0.736 -25.198 1.00 49.72 199 HIS A CA 1
ATOM 1510 C C . HIS A 1 199 ? -14.197 2.223 -25.526 1.00 49.72 199 HIS A C 1
ATOM 1512 O O . HIS A 1 199 ? -13.110 2.792 -25.688 1.00 49.72 199 HIS A O 1
ATOM 1518 N N . ARG A 1 200 ? -15.359 2.861 -25.669 1.00 48.81 200 ARG A N 1
ATOM 1519 C CA . ARG A 1 200 ? -15.523 4.305 -25.527 1.00 48.81 200 ARG A CA 1
ATOM 1520 C C . ARG A 1 200 ? -14.829 4.699 -24.220 1.00 48.81 200 ARG A C 1
ATOM 1522 O O . ARG A 1 200 ? -15.108 4.076 -23.201 1.00 48.81 200 ARG A O 1
ATOM 1529 N N . GLN A 1 201 ? -13.894 5.650 -24.288 1.00 52.75 201 GLN A N 1
ATOM 1530 C CA . GLN A 1 201 ? -13.086 6.156 -23.168 1.00 52.75 201 GLN A CA 1
ATOM 1531 C C . GLN A 1 201 ? -13.952 6.387 -21.921 1.00 52.75 201 GLN A C 1
ATOM 1533 O O . GLN A 1 201 ? -14.570 7.438 -21.779 1.00 52.75 201 GLN A O 1
ATOM 1538 N N . ARG A 1 202 ? -14.028 5.403 -21.028 1.00 58.06 202 ARG A N 1
ATOM 1539 C CA . ARG A 1 202 ? -14.615 5.580 -19.703 1.00 58.06 202 ARG A CA 1
ATOM 1540 C C . ARG A 1 202 ? -13.441 5.665 -18.754 1.00 58.06 202 ARG A C 1
ATOM 1542 O O . ARG A 1 202 ? -12.719 4.684 -18.598 1.00 58.06 202 ARG A O 1
ATOM 1549 N N . ALA A 1 203 ? -13.227 6.850 -18.189 1.00 62.16 203 ALA A N 1
ATOM 1550 C CA . ALA A 1 203 ? -12.233 7.034 -17.145 1.00 62.16 203 ALA A CA 1
ATOM 1551 C C . ALA A 1 203 ? -12.527 6.034 -16.021 1.00 62.16 203 ALA A C 1
ATOM 1553 O O . ALA A 1 203 ? -13.663 5.958 -15.544 1.00 62.16 203 ALA A O 1
ATOM 1554 N N . MET A 1 204 ? -11.525 5.244 -15.630 1.00 68.38 204 MET A N 1
ATOM 1555 C CA . MET A 1 204 ? -11.668 4.356 -14.483 1.00 68.38 204 MET A CA 1
ATOM 1556 C C . MET A 1 204 ? -11.899 5.225 -13.250 1.00 68.38 204 MET A C 1
ATOM 1558 O O . MET A 1 204 ? -11.166 6.193 -13.027 1.00 68.38 204 MET A O 1
ATOM 1562 N N . GLN A 1 205 ? -12.921 4.889 -12.468 1.00 72.94 205 GLN A N 1
ATOM 1563 C CA . GLN A 1 205 ? -13.163 5.505 -11.172 1.00 72.94 205 GLN A CA 1
ATOM 1564 C C . GLN A 1 205 ? -12.756 4.517 -10.084 1.00 72.94 205 GLN A C 1
ATOM 1566 O O . GLN A 1 205 ? -12.875 3.303 -10.252 1.00 72.94 205 GLN A O 1
ATOM 1571 N N . VAL A 1 206 ? -12.227 5.044 -8.982 1.00 71.12 206 VAL A N 1
ATOM 1572 C CA . VAL A 1 206 ? -11.876 4.227 -7.818 1.00 71.12 206 VAL A CA 1
ATOM 1573 C C . VAL A 1 206 ? -13.162 3.586 -7.305 1.00 71.12 206 VAL A C 1
ATOM 1575 O O . VAL A 1 206 ? -14.136 4.311 -7.095 1.00 71.12 206 VAL A O 1
ATOM 1578 N N . VAL A 1 207 ? -13.162 2.263 -7.097 1.00 71.75 207 VAL A N 1
ATOM 1579 C CA . VAL A 1 207 ? -14.241 1.556 -6.386 1.00 71.75 207 VAL A CA 1
ATOM 1580 C C . VAL A 1 207 ? -14.571 2.368 -5.152 1.00 71.75 207 VAL A C 1
ATOM 1582 O O . VAL A 1 207 ? -13.656 2.772 -4.426 1.00 71.75 207 VAL A O 1
ATOM 1585 N N . ALA A 1 208 ? -15.855 2.614 -4.908 1.00 62.44 208 ALA A N 1
ATOM 1586 C CA . ALA A 1 208 ? -16.268 3.232 -3.666 1.00 62.44 208 ALA A CA 1
ATOM 1587 C C . ALA A 1 208 ? -15.766 2.348 -2.515 1.00 62.44 208 ALA A C 1
ATOM 1589 O O . ALA A 1 208 ? -16.336 1.306 -2.189 1.00 62.44 208 ALA A O 1
ATOM 1590 N N . ILE A 1 209 ? -14.648 2.747 -1.902 1.00 63.00 209 ILE A N 1
ATOM 1591 C CA . ILE A 1 209 ? -14.221 2.220 -0.613 1.00 63.00 209 ILE A CA 1
ATOM 1592 C C . ILE A 1 209 ? -15.171 2.878 0.373 1.00 63.00 209 ILE A C 1
ATOM 1594 O O . ILE A 1 209 ? -14.829 3.877 1.012 1.00 63.00 209 ILE A O 1
ATOM 1598 N N . ASP A 1 210 ? -16.396 2.355 0.406 1.00 59.84 210 ASP A N 1
ATOM 1599 C CA . ASP A 1 210 ? -17.398 2.744 1.372 1.00 59.84 210 ASP A CA 1
ATOM 1600 C C . ASP A 1 210 ? -16.846 2.332 2.728 1.00 59.84 210 ASP A C 1
ATOM 1602 O O . ASP A 1 210 ? -16.818 1.166 3.143 1.00 59.84 210 ASP A O 1
ATOM 1606 N N . CYS A 1 211 ? -16.295 3.337 3.393 1.00 55.69 211 CYS A N 1
ATOM 1607 C CA . CYS A 1 211 ? -16.227 3.328 4.826 1.00 55.69 211 CYS A CA 1
ATOM 1608 C C . CYS A 1 211 ? -17.678 3.556 5.219 1.00 55.69 211 CYS A C 1
ATOM 1610 O O . CYS A 1 211 ? -18.110 4.705 5.213 1.00 55.69 211 CYS A O 1
ATOM 1612 N N . GLU A 1 212 ? -18.437 2.484 5.483 1.00 56.66 212 GLU A N 1
ATOM 1613 C CA . GLU A 1 212 ? -19.628 2.647 6.318 1.00 56.66 212 GLU A CA 1
ATOM 1614 C C . GLU A 1 212 ? -19.146 3.470 7.503 1.00 56.66 212 GLU A C 1
ATOM 1616 O O . GLU A 1 212 ? -18.255 3.010 8.227 1.00 56.66 212 GLU A O 1
ATOM 1621 N N . ASP A 1 213 ? -19.620 4.712 7.602 1.00 56.22 213 ASP A N 1
ATOM 1622 C CA . ASP A 1 213 ? -19.141 5.610 8.628 1.00 56.22 213 ASP A CA 1
ATOM 1623 C C . ASP A 1 213 ? -19.481 4.905 9.942 1.00 56.22 213 ASP A C 1
ATOM 1625 O O . ASP A 1 213 ? -20.666 4.666 10.211 1.00 56.22 213 ASP A O 1
ATOM 1629 N N . PRO A 1 214 ? -18.490 4.453 10.738 1.00 53.56 214 PRO A N 1
ATOM 1630 C CA . PRO A 1 214 ? -18.771 3.610 11.899 1.00 53.56 214 PRO A CA 1
ATOM 1631 C C . PRO A 1 214 ? -19.694 4.312 12.905 1.00 53.56 214 PRO A C 1
ATOM 1633 O O . PRO A 1 214 ? -20.243 3.675 13.802 1.00 53.56 214 PRO A O 1
ATOM 1636 N N . TRP A 1 215 ? -19.835 5.628 12.741 1.00 53.12 215 TRP A N 1
ATOM 1637 C CA . TRP A 1 215 ? -20.651 6.550 13.507 1.00 53.12 215 TRP A CA 1
ATOM 1638 C C . TRP A 1 215 ? -22.116 6.624 13.063 1.00 53.12 215 TRP A C 1
ATOM 1640 O O . TRP A 1 215 ? -22.951 7.028 13.869 1.00 53.12 215 TRP A O 1
ATOM 1650 N N . ASP A 1 216 ? -22.461 6.206 11.841 1.00 58.56 216 ASP A N 1
ATOM 1651 C CA . ASP A 1 216 ? -23.833 6.339 11.323 1.00 58.56 216 ASP A CA 1
ATOM 1652 C C . ASP A 1 216 ? -24.779 5.258 11.889 1.00 58.56 216 ASP A C 1
ATOM 1654 O O . ASP A 1 216 ? -26.003 5.397 11.917 1.00 58.56 216 ASP A O 1
ATOM 1658 N N . LYS A 1 217 ? -24.222 4.182 12.464 1.00 54.59 217 LYS A N 1
ATOM 1659 C CA . LYS A 1 217 ? -24.998 3.163 13.185 1.00 54.59 217 LYS A CA 1
ATOM 1660 C C . LYS A 1 217 ? -24.975 3.440 14.687 1.00 54.59 217 LYS A C 1
ATOM 1662 O O . LYS A 1 217 ? -24.036 3.091 15.396 1.00 54.59 217 LYS A O 1
ATOM 1667 N N . ARG A 1 218 ? -26.084 4.028 15.144 1.00 50.75 218 ARG A N 1
ATOM 1668 C CA . ARG A 1 218 ? -26.537 4.396 16.504 1.00 50.75 218 ARG A CA 1
ATOM 1669 C C . ARG A 1 218 ? -26.501 3.277 17.578 1.00 50.75 218 ARG A C 1
ATOM 1671 O O . ARG A 1 218 ? -27.417 3.155 18.386 1.00 50.75 218 ARG A O 1
ATOM 1678 N N . HIS A 1 219 ? -25.478 2.427 17.607 1.00 53.09 219 HIS A N 1
ATOM 1679 C CA . HIS A 1 219 ? -25.296 1.385 18.621 1.00 53.09 219 HIS A CA 1
ATOM 1680 C C . HIS A 1 219 ? -24.322 1.852 19.704 1.00 53.09 219 HIS A C 1
ATOM 1682 O O . HIS A 1 219 ? -23.185 1.382 19.828 1.00 53.09 219 HIS A O 1
ATOM 1688 N N . GLU A 1 220 ? -24.800 2.807 20.499 1.00 50.84 220 GLU A N 1
ATOM 1689 C CA . GLU A 1 220 ? -24.178 3.191 21.761 1.00 50.84 220 GLU A CA 1
ATOM 1690 C C . GLU A 1 220 ? -24.153 1.968 22.695 1.00 50.84 220 GLU A C 1
ATOM 1692 O O . GLU A 1 220 ? -25.188 1.395 23.023 1.00 50.84 220 GLU A O 1
ATOM 1697 N N . GLY A 1 221 ? -22.954 1.525 23.086 1.00 56.81 221 GLY A N 1
ATOM 1698 C CA . GLY A 1 221 ? -22.768 0.536 24.156 1.00 56.81 221 GLY A CA 1
ATOM 1699 C C . GLY A 1 221 ? -22.243 -0.845 23.751 1.00 56.81 221 GLY A C 1
ATOM 1700 O O . GLY A 1 221 ? -21.896 -1.629 24.631 1.00 56.81 221 GLY A O 1
ATOM 1701 N N . THR A 1 222 ? -22.114 -1.175 22.461 1.00 56.03 222 THR A N 1
ATOM 1702 C CA . THR A 1 222 ? -21.552 -2.487 22.074 1.00 56.03 222 THR A CA 1
ATOM 1703 C C . THR A 1 222 ? -20.013 -2.523 22.152 1.00 56.03 222 THR A C 1
ATOM 1705 O O . THR A 1 222 ? -19.356 -1.650 21.578 1.00 56.03 222 THR A O 1
ATOM 1708 N N . PRO A 1 223 ? -19.396 -3.580 22.730 1.00 57.50 223 PRO A N 1
ATOM 1709 C CA . PRO A 1 223 ? -17.936 -3.733 22.864 1.00 57.50 223 PRO A CA 1
ATOM 1710 C C . PRO A 1 223 ? -17.172 -3.796 21.527 1.00 57.50 223 PRO A C 1
ATOM 1712 O O . PRO A 1 223 ? -15.942 -3.769 21.505 1.00 57.50 223 PRO A O 1
ATOM 1715 N N . ARG A 1 224 ? -17.884 -3.808 20.392 1.00 58.75 224 ARG A N 1
ATOM 1716 C CA . ARG A 1 224 ? -17.319 -3.686 19.038 1.00 58.75 224 ARG A CA 1
ATOM 1717 C C . ARG A 1 224 ? -16.481 -2.418 18.840 1.00 58.75 224 ARG A C 1
ATOM 1719 O O . ARG A 1 224 ? -15.592 -2.414 17.995 1.00 58.75 224 ARG A O 1
ATOM 1726 N N . GLN A 1 225 ? -16.698 -1.381 19.650 1.00 61.03 225 GLN A N 1
ATOM 1727 C CA . GLN A 1 225 ? -15.905 -0.148 19.627 1.00 61.03 225 GLN A CA 1
ATOM 1728 C C . GLN A 1 225 ? -14.426 -0.337 20.033 1.00 61.03 225 GLN A C 1
ATOM 1730 O O . GLN A 1 225 ? -13.614 0.564 19.798 1.00 61.03 225 GLN A O 1
ATOM 1735 N N . PHE A 1 226 ? -14.071 -1.473 20.647 1.00 57.25 226 PHE A N 1
ATOM 1736 C CA . PHE A 1 226 ? -12.710 -1.777 21.111 1.00 57.25 226 PHE A CA 1
ATOM 1737 C C . PHE A 1 226 ? -11.899 -2.654 20.150 1.00 57.25 226 PHE A C 1
ATOM 1739 O O . PHE A 1 226 ? -10.700 -2.814 20.360 1.00 57.25 226 PHE A O 1
ATOM 1746 N N . LEU A 1 227 ? -12.500 -3.172 19.068 1.00 65.06 227 LEU A N 1
ATOM 1747 C CA . LEU A 1 227 ? -11.778 -3.910 18.021 1.00 65.06 227 LEU A CA 1
ATOM 1748 C C . LEU A 1 227 ? -11.982 -3.270 16.638 1.00 65.06 227 LEU A C 1
ATOM 1750 O O . LEU A 1 227 ? -12.561 -3.894 15.746 1.00 65.06 227 LEU A O 1
ATOM 1754 N N . PRO A 1 228 ? -11.482 -2.035 16.426 1.00 65.50 228 PRO A N 1
ATOM 1755 C CA . PRO A 1 228 ? -11.720 -1.277 15.197 1.00 65.50 228 PRO A CA 1
ATOM 1756 C C . PRO A 1 228 ? -11.225 -2.017 13.949 1.00 65.50 228 PRO A C 1
ATOM 1758 O O . PRO A 1 228 ? -11.842 -1.960 12.891 1.00 65.50 228 PRO A O 1
ATOM 1761 N N . LEU A 1 229 ? -10.125 -2.757 14.095 1.00 66.62 229 LEU A N 1
ATOM 1762 C CA . LEU A 1 229 ? -9.450 -3.425 12.993 1.00 66.62 229 LEU A CA 1
ATOM 1763 C C . LEU A 1 229 ? -10.164 -4.704 12.522 1.00 66.62 229 LEU A C 1
ATOM 1765 O O . LEU A 1 229 ? -10.136 -5.018 11.337 1.00 66.62 229 LEU A O 1
ATOM 1769 N N . ILE A 1 230 ? -10.850 -5.426 13.419 1.00 64.81 230 ILE A N 1
ATOM 1770 C CA . ILE A 1 230 ? -11.684 -6.583 13.031 1.00 64.81 230 ILE A CA 1
ATOM 1771 C C . ILE A 1 230 ? -12.951 -6.106 12.310 1.00 64.81 230 ILE A C 1
ATOM 1773 O O . ILE A 1 230 ? -13.470 -6.800 11.441 1.00 64.81 230 ILE A O 1
ATOM 1777 N N . CYS A 1 231 ? -13.414 -4.900 12.634 1.00 67.06 231 CYS A N 1
ATOM 1778 C CA . CYS A 1 231 ? -14.605 -4.291 12.053 1.00 67.06 231 CYS A CA 1
ATOM 1779 C C . CYS A 1 231 ? -14.364 -3.620 10.688 1.00 67.06 231 CYS A C 1
ATOM 1781 O O . CYS A 1 231 ? -15.306 -3.059 10.131 1.00 67.06 231 CYS A O 1
ATOM 1783 N N . MET A 1 232 ? -13.142 -3.656 10.136 1.00 77.81 232 MET A N 1
ATOM 1784 C CA . MET A 1 232 ? -12.878 -3.147 8.784 1.00 77.81 232 MET A CA 1
ATOM 1785 C C . MET A 1 232 ? -13.771 -3.885 7.773 1.00 77.81 232 MET A C 1
ATOM 1787 O O . MET A 1 232 ? -13.899 -5.113 7.830 1.00 77.81 232 MET A O 1
ATOM 1791 N N . SER A 1 233 ? -14.374 -3.152 6.833 1.00 80.75 233 SER A N 1
ATOM 1792 C CA . SER A 1 233 ? -15.230 -3.761 5.814 1.00 80.75 233 SER A CA 1
ATOM 1793 C C . SER A 1 233 ? -14.444 -4.784 4.983 1.00 80.75 233 SER A C 1
ATOM 1795 O O . SER A 1 233 ? -13.228 -4.671 4.791 1.00 80.75 233 SER A O 1
ATOM 1797 N N . ARG A 1 234 ? -15.135 -5.806 4.462 1.00 83.50 234 ARG A N 1
ATOM 1798 C CA . ARG A 1 234 ? -14.512 -6.822 3.593 1.00 83.50 234 ARG A CA 1
ATOM 1799 C C . ARG A 1 234 ? -13.776 -6.171 2.417 1.00 83.50 234 ARG A C 1
ATOM 1801 O O . ARG A 1 234 ? -12.689 -6.619 2.065 1.00 83.50 234 ARG A O 1
ATOM 1808 N N . ASN A 1 235 ? -14.337 -5.095 1.868 1.00 81.56 235 ASN A N 1
ATOM 1809 C CA . ASN A 1 235 ? -13.761 -4.349 0.753 1.00 81.56 235 ASN A CA 1
ATOM 1810 C C . ASN A 1 235 ? -12.452 -3.662 1.160 1.00 81.56 235 ASN A C 1
ATOM 1812 O O . ASN A 1 235 ? -11.451 -3.801 0.463 1.00 81.56 235 ASN A O 1
ATOM 1816 N N . ALA A 1 236 ? -12.408 -3.019 2.329 1.00 83.69 236 ALA A N 1
ATOM 1817 C CA . ALA A 1 236 ? -11.187 -2.404 2.844 1.00 83.69 236 ALA A CA 1
ATOM 1818 C C . ALA A 1 236 ? -10.046 -3.427 3.000 1.00 83.69 236 ALA A C 1
ATOM 1820 O O . ALA A 1 236 ? -8.916 -3.169 2.585 1.00 83.69 236 ALA A O 1
ATOM 1821 N N . TRP A 1 237 ? -10.349 -4.626 3.509 1.00 87.50 237 TRP A N 1
ATOM 1822 C CA . TRP A 1 237 ? -9.374 -5.717 3.603 1.00 87.50 237 TRP A CA 1
ATOM 1823 C C . TRP A 1 237 ? -8.868 -6.201 2.244 1.00 87.50 237 TRP A C 1
ATOM 1825 O O . TRP A 1 237 ? -7.687 -6.530 2.119 1.00 87.50 237 TRP A O 1
ATOM 1835 N N . VAL A 1 238 ? -9.737 -6.258 1.233 1.00 88.44 238 VAL A N 1
ATOM 1836 C CA . VAL A 1 238 ? -9.337 -6.615 -0.134 1.00 88.44 238 VAL A CA 1
ATOM 18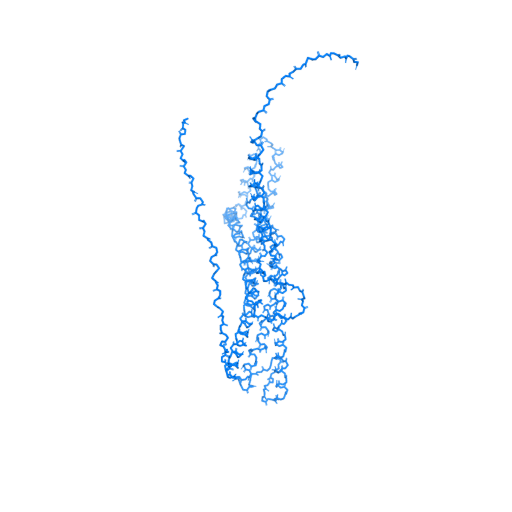37 C C . VAL A 1 238 ? -8.346 -5.586 -0.676 1.00 88.44 238 VAL A C 1
ATOM 1839 O O . VAL A 1 238 ? -7.289 -5.985 -1.158 1.00 88.44 238 VAL A O 1
ATOM 1842 N N . VAL A 1 239 ? -8.614 -4.286 -0.510 1.00 87.06 239 VAL A N 1
ATOM 1843 C CA . VAL A 1 239 ? -7.711 -3.223 -0.986 1.00 87.06 239 VAL A CA 1
ATOM 1844 C C . VAL A 1 239 ? -6.387 -3.213 -0.209 1.00 87.06 239 VAL A C 1
ATOM 1846 O O . VAL A 1 239 ? -5.317 -3.098 -0.803 1.00 87.06 239 VAL A O 1
ATOM 1849 N N . VAL A 1 240 ? -6.412 -3.416 1.112 1.00 89.88 240 VAL A N 1
ATOM 1850 C CA . VAL A 1 240 ? -5.183 -3.561 1.916 1.00 89.88 240 VAL A CA 1
ATOM 1851 C C . VAL A 1 240 ? -4.333 -4.730 1.409 1.00 89.88 240 VAL A C 1
ATOM 1853 O O . VAL A 1 240 ? -3.134 -4.569 1.184 1.00 89.88 240 VAL A O 1
ATOM 1856 N N . ARG A 1 241 ? -4.939 -5.903 1.177 1.00 91.19 241 ARG A N 1
ATOM 1857 C CA . ARG A 1 241 ? -4.230 -7.078 0.637 1.00 91.19 241 ARG A CA 1
ATOM 1858 C C . ARG A 1 241 ? -3.722 -6.840 -0.780 1.00 91.19 241 ARG A C 1
ATOM 1860 O O . ARG A 1 241 ? -2.625 -7.292 -1.100 1.00 91.19 241 ARG A O 1
ATOM 1867 N N . TYR A 1 242 ? -4.492 -6.131 -1.602 1.00 90.50 242 TYR A N 1
ATOM 1868 C CA . TYR A 1 242 ? -4.079 -5.714 -2.936 1.00 90.50 242 TYR A CA 1
ATOM 1869 C C . TYR A 1 242 ? -2.777 -4.914 -2.877 1.00 90.50 242 TYR A C 1
ATOM 1871 O O . TYR A 1 242 ? -1.823 -5.283 -3.557 1.00 90.50 242 TYR A O 1
ATOM 1879 N N . PHE A 1 243 ? -2.689 -3.893 -2.016 1.00 90.56 243 PHE A N 1
ATOM 1880 C CA . PHE A 1 243 ? -1.453 -3.123 -1.880 1.00 90.56 243 PHE A CA 1
ATOM 1881 C C . PHE A 1 243 ? -0.301 -3.996 -1.381 1.00 90.56 243 PHE A C 1
ATOM 1883 O O . PHE A 1 243 ? 0.712 -4.105 -2.066 1.00 90.56 243 PHE A O 1
ATOM 1890 N N . ILE A 1 244 ? -0.492 -4.692 -0.256 1.00 91.44 244 ILE A N 1
ATOM 1891 C CA . ILE A 1 244 ? 0.568 -5.478 0.396 1.00 91.44 244 ILE A CA 1
ATOM 1892 C C . ILE A 1 244 ? 1.138 -6.572 -0.514 1.00 91.44 244 ILE A C 1
ATOM 1894 O O . ILE A 1 244 ? 2.342 -6.812 -0.488 1.00 91.44 244 ILE A O 1
ATOM 1898 N N . LEU A 1 245 ? 0.293 -7.268 -1.279 1.00 93.88 245 LEU A N 1
ATOM 1899 C CA . LEU A 1 245 ? 0.715 -8.425 -2.071 1.00 93.88 245 LEU A CA 1
ATOM 1900 C C . LEU A 1 245 ? 0.889 -8.062 -3.541 1.00 93.88 245 LEU A C 1
ATOM 1902 O O . LEU A 1 245 ? 1.995 -8.117 -4.075 1.00 93.88 245 LEU A O 1
ATOM 1906 N N . ALA A 1 246 ? -0.210 -7.699 -4.199 1.00 91.00 246 ALA A N 1
ATOM 1907 C CA . ALA A 1 246 ? -0.231 -7.521 -5.642 1.00 91.00 246 ALA A CA 1
ATOM 1908 C C . ALA A 1 246 ? 0.580 -6.288 -6.052 1.00 91.00 246 ALA A C 1
ATOM 1910 O O . ALA A 1 246 ? 1.453 -6.381 -6.916 1.00 91.00 246 ALA A O 1
ATOM 1911 N N . LYS A 1 247 ? 0.354 -5.143 -5.397 1.00 91.50 247 LYS A N 1
ATOM 1912 C CA . LYS A 1 247 ? 1.024 -3.896 -5.768 1.00 91.50 247 LYS A CA 1
ATOM 1913 C C . LYS A 1 247 ? 2.492 -3.880 -5.368 1.00 91.50 247 LYS A C 1
ATOM 1915 O O . LYS A 1 247 ? 3.309 -3.393 -6.146 1.00 91.50 247 LYS A O 1
ATOM 1920 N N . LEU A 1 248 ? 2.848 -4.461 -4.221 1.00 94.62 248 LEU A N 1
ATOM 1921 C CA . LEU A 1 248 ? 4.247 -4.688 -3.858 1.00 94.62 248 LEU A CA 1
ATOM 1922 C C . LEU A 1 248 ? 4.973 -5.521 -4.920 1.00 94.62 248 LEU A C 1
ATOM 1924 O O . LEU A 1 248 ? 6.034 -5.118 -5.393 1.00 94.62 248 LEU A O 1
ATOM 1928 N N . PHE A 1 249 ? 4.387 -6.651 -5.327 1.00 94.69 249 PHE A N 1
ATOM 1929 C CA . PHE A 1 249 ? 4.968 -7.528 -6.342 1.00 94.69 249 PHE A CA 1
ATOM 1930 C C . PHE A 1 249 ? 5.150 -6.806 -7.682 1.00 94.69 249 PHE A C 1
ATOM 1932 O O . PHE A 1 249 ? 6.244 -6.816 -8.244 1.00 94.69 249 PHE A O 1
ATOM 1939 N N . VAL A 1 250 ? 4.115 -6.103 -8.154 1.00 92.75 250 VAL A N 1
ATOM 1940 C CA . VAL A 1 250 ? 4.183 -5.263 -9.360 1.00 92.75 250 VAL A CA 1
ATOM 1941 C C . VAL A 1 250 ? 5.264 -4.189 -9.226 1.00 92.75 250 VAL A C 1
ATOM 1943 O O . VAL A 1 250 ? 6.027 -3.982 -10.164 1.00 92.75 250 VAL A O 1
ATOM 1946 N N . GLY A 1 251 ? 5.379 -3.535 -8.069 1.00 93.94 251 GLY A N 1
ATOM 1947 C CA . GLY A 1 251 ? 6.404 -2.526 -7.806 1.00 93.94 251 GLY A CA 1
ATOM 1948 C C . GLY A 1 251 ? 7.827 -3.086 -7.872 1.00 93.94 251 GLY A C 1
ATOM 1949 O O . GLY A 1 251 ? 8.693 -2.473 -8.495 1.00 93.94 251 GLY A O 1
ATOM 1950 N N . ILE A 1 252 ? 8.063 -4.275 -7.306 1.00 95.00 252 ILE A N 1
ATOM 1951 C CA . ILE A 1 252 ? 9.356 -4.975 -7.382 1.00 95.00 252 ILE A CA 1
ATOM 1952 C C . ILE A 1 252 ? 9.679 -5.347 -8.830 1.00 95.00 252 ILE A C 1
ATOM 1954 O O . ILE A 1 252 ? 10.782 -5.066 -9.298 1.00 95.00 252 ILE A O 1
ATOM 1958 N N . LEU A 1 253 ? 8.724 -5.932 -9.560 1.00 94.06 253 LEU A N 1
ATOM 1959 C CA . LEU A 1 253 ? 8.922 -6.268 -10.971 1.00 94.06 253 LEU A CA 1
ATOM 1960 C C . LEU A 1 253 ? 9.166 -5.022 -11.829 1.00 94.06 253 LEU A C 1
ATOM 1962 O O . LEU A 1 253 ? 9.971 -5.064 -12.754 1.00 94.06 253 LEU A O 1
ATOM 1966 N N . SER A 1 254 ? 8.508 -3.909 -11.506 1.00 94.75 254 SER A N 1
ATOM 1967 C CA . SER A 1 254 ? 8.696 -2.618 -12.166 1.00 94.75 254 SER A CA 1
ATOM 1968 C C . SER A 1 254 ? 10.095 -2.047 -11.928 1.00 94.75 254 SER A C 1
ATOM 1970 O O . SER A 1 254 ? 10.745 -1.554 -12.845 1.00 94.75 254 SER A O 1
ATOM 1972 N N . LEU A 1 255 ? 10.607 -2.154 -10.701 1.00 95.88 255 LEU A N 1
ATOM 1973 C CA . LEU A 1 255 ? 11.979 -1.758 -10.396 1.00 95.88 255 LEU A CA 1
ATOM 1974 C C . LEU A 1 255 ? 12.990 -2.665 -11.111 1.00 95.88 255 LEU A C 1
ATOM 1976 O O . LEU A 1 255 ? 13.964 -2.171 -11.676 1.00 95.88 255 LEU A O 1
ATOM 1980 N N . ALA A 1 256 ? 12.737 -3.976 -11.132 1.00 94.19 256 ALA A N 1
ATOM 1981 C CA . ALA A 1 256 ? 13.569 -4.946 -11.834 1.00 94.19 256 ALA A CA 1
ATOM 1982 C C . ALA A 1 256 ? 13.582 -4.705 -13.353 1.00 94.19 256 ALA A C 1
ATOM 1984 O O . ALA A 1 256 ? 14.644 -4.785 -13.969 1.00 94.19 256 ALA A O 1
ATOM 1985 N N . SER A 1 257 ? 12.438 -4.359 -13.955 1.00 94.25 257 SER A N 1
ATOM 1986 C CA . SER A 1 257 ? 12.347 -4.060 -15.387 1.00 94.25 257 SER A CA 1
ATOM 1987 C C . SER A 1 257 ? 13.081 -2.771 -15.749 1.00 94.25 257 SER A C 1
ATOM 1989 O O . SER A 1 257 ? 13.821 -2.756 -16.728 1.00 94.25 257 SER A O 1
ATOM 1991 N N . VAL A 1 258 ? 12.962 -1.712 -14.938 1.00 95.38 258 VAL A N 1
ATOM 1992 C CA . VAL A 1 258 ? 13.731 -0.466 -15.116 1.00 95.38 258 VAL A CA 1
ATOM 1993 C C . VAL A 1 258 ? 15.227 -0.725 -14.956 1.00 95.38 258 VAL A C 1
ATOM 1995 O O . VAL A 1 258 ? 16.029 -0.253 -15.765 1.00 95.38 258 VAL A O 1
ATOM 1998 N N . TRP A 1 259 ? 15.612 -1.500 -13.940 1.00 94.75 259 TRP A N 1
ATOM 1999 C CA . TRP A 1 259 ? 17.007 -1.855 -13.712 1.00 94.75 259 TRP A CA 1
ATOM 2000 C C . TRP A 1 259 ? 17.591 -2.628 -14.898 1.00 94.75 259 TRP A C 1
ATOM 2002 O O . TRP A 1 259 ? 18.596 -2.206 -15.457 1.00 94.75 259 TRP A O 1
ATOM 2012 N N . ALA A 1 260 ? 16.948 -3.715 -15.330 1.00 93.56 260 ALA A N 1
ATOM 2013 C CA . ALA A 1 260 ? 17.444 -4.564 -16.413 1.00 93.56 260 ALA A CA 1
ATOM 2014 C C . ALA A 1 260 ? 17.324 -3.914 -17.804 1.00 93.56 260 ALA A C 1
ATOM 2016 O O . ALA A 1 260 ? 18.222 -4.051 -18.631 1.00 93.56 260 ALA A O 1
ATOM 2017 N N . GLY A 1 261 ? 16.226 -3.203 -18.072 1.00 92.69 261 GLY A N 1
ATOM 2018 C CA . GLY A 1 261 ? 15.916 -2.640 -19.388 1.00 92.69 261 GLY A CA 1
ATOM 2019 C C . GLY A 1 261 ? 16.564 -1.283 -19.668 1.00 92.69 261 GLY A C 1
ATOM 2020 O O . GLY A 1 261 ? 16.807 -0.961 -20.829 1.00 92.69 261 GLY A O 1
ATOM 2021 N N . VAL A 1 262 ? 16.852 -0.489 -18.629 1.00 94.06 262 VAL A N 1
ATOM 2022 C CA . VAL A 1 262 ? 17.361 0.886 -18.783 1.00 94.06 262 VAL A CA 1
ATOM 2023 C C . VAL A 1 262 ? 18.675 1.086 -18.039 1.00 94.06 262 VAL A C 1
ATOM 2025 O O . VAL A 1 262 ? 19.675 1.445 -18.656 1.00 94.06 262 VAL A O 1
ATOM 2028 N N . VAL A 1 263 ? 18.700 0.852 -16.725 1.00 94.50 263 VAL A N 1
ATOM 2029 C CA . VAL A 1 263 ? 19.865 1.213 -15.899 1.00 94.50 263 VAL A CA 1
ATOM 2030 C C . VAL A 1 263 ? 21.080 0.363 -16.250 1.00 94.50 263 VAL A C 1
ATOM 2032 O O . VAL A 1 263 ? 22.154 0.911 -16.472 1.00 94.50 263 VAL A O 1
ATOM 2035 N N . LEU A 1 264 ? 20.913 -0.955 -16.348 1.00 92.94 264 LEU A N 1
ATOM 2036 C CA . LEU A 1 264 ? 21.998 -1.889 -16.620 1.00 92.94 264 LEU A CA 1
ATOM 2037 C C . LEU A 1 264 ? 22.688 -1.582 -17.965 1.00 92.94 264 LEU A C 1
ATOM 2039 O O . LEU A 1 264 ? 23.895 -1.361 -17.929 1.00 92.94 264 LEU A O 1
ATOM 2043 N N . PRO A 1 265 ? 21.987 -1.450 -19.113 1.00 90.19 265 PRO A N 1
ATOM 2044 C CA . PRO A 1 265 ? 22.610 -1.023 -20.369 1.00 90.19 265 PRO A CA 1
ATOM 2045 C C . PRO A 1 265 ? 23.309 0.339 -20.290 1.00 90.19 265 PRO A C 1
ATOM 2047 O O . PRO A 1 265 ? 24.389 0.520 -20.845 1.00 90.19 265 PRO A O 1
ATOM 2050 N N . VAL A 1 266 ? 22.714 1.322 -19.607 1.00 93.69 266 VAL A N 1
ATOM 2051 C CA . VAL A 1 266 ? 23.316 2.660 -19.490 1.00 93.69 266 VAL A CA 1
ATOM 2052 C C . VAL A 1 266 ? 24.602 2.602 -18.670 1.00 93.69 266 VAL A C 1
ATOM 2054 O O . VAL A 1 266 ? 25.606 3.188 -19.065 1.00 93.69 266 VAL A O 1
ATOM 2057 N N . VAL A 1 267 ? 24.597 1.877 -17.552 1.00 93.50 267 VAL A N 1
ATOM 2058 C CA . VAL A 1 267 ? 25.765 1.721 -16.680 1.00 93.50 267 VAL A CA 1
ATOM 2059 C C . VAL A 1 267 ? 26.856 0.895 -17.364 1.00 93.50 267 VAL A C 1
ATOM 2061 O O . VAL A 1 267 ? 28.033 1.245 -17.261 1.00 93.50 267 VAL A O 1
ATOM 2064 N N . THR A 1 268 ? 26.509 -0.164 -18.099 1.00 91.88 268 THR A N 1
ATOM 2065 C CA . THR A 1 268 ? 27.492 -0.973 -18.838 1.00 91.88 268 THR A CA 1
ATOM 2066 C C . THR A 1 268 ? 28.163 -0.144 -19.937 1.00 91.88 268 THR A C 1
ATOM 2068 O O . THR A 1 268 ? 29.390 -0.151 -20.037 1.00 91.88 268 THR A O 1
ATOM 2071 N N . LEU A 1 269 ? 27.399 0.663 -20.682 1.00 90.88 269 LEU A N 1
ATOM 2072 C CA . LEU A 1 269 ? 27.932 1.581 -21.693 1.00 90.88 269 LEU A CA 1
ATOM 2073 C C . LEU A 1 269 ? 28.775 2.703 -21.072 1.00 90.88 269 LEU A C 1
ATOM 2075 O O . LEU A 1 269 ? 29.907 2.930 -21.495 1.00 90.88 269 LEU A O 1
ATOM 2079 N N . ALA A 1 270 ? 28.266 3.374 -20.035 1.00 94.38 270 ALA A N 1
ATOM 2080 C CA . ALA A 1 270 ? 28.962 4.478 -19.371 1.00 94.38 270 ALA A CA 1
ATOM 2081 C C . ALA A 1 270 ? 30.262 4.027 -18.685 1.00 94.38 270 ALA A C 1
ATOM 2083 O O . ALA A 1 270 ? 31.236 4.775 -18.638 1.00 94.38 270 ALA A O 1
ATOM 2084 N N . SER A 1 271 ? 30.302 2.790 -18.184 1.00 92.94 271 SER A N 1
ATOM 2085 C CA . SER A 1 271 ? 31.499 2.197 -17.576 1.00 92.94 271 SER A CA 1
ATOM 2086 C C . SER A 1 271 ? 32.480 1.603 -18.591 1.00 92.94 271 SER A C 1
ATOM 2088 O O . SER A 1 271 ? 33.524 1.093 -18.183 1.00 92.94 271 SER A O 1
ATOM 2090 N N . SER A 1 272 ? 32.174 1.653 -19.895 1.00 91.62 272 SER A N 1
ATOM 2091 C CA . SER A 1 272 ? 32.948 0.969 -20.943 1.00 91.62 272 SER A CA 1
ATOM 2092 C C . SER A 1 272 ? 33.130 -0.533 -20.654 1.00 91.62 272 SER A C 1
ATOM 2094 O O . SER A 1 272 ? 34.212 -1.081 -20.851 1.00 91.62 272 SER A O 1
ATOM 2096 N N . GLY A 1 273 ? 32.091 -1.183 -20.114 1.00 86.62 273 GLY A N 1
ATOM 2097 C CA . GLY A 1 273 ? 32.082 -2.618 -19.806 1.00 86.62 273 GLY A CA 1
ATOM 2098 C C . GLY A 1 273 ? 32.787 -3.030 -18.506 1.00 86.62 273 GLY A C 1
ATOM 2099 O O . GLY A 1 273 ? 32.945 -4.222 -18.252 1.00 86.62 273 GLY A O 1
ATOM 2100 N N . LYS A 1 274 ? 33.206 -2.074 -17.663 1.00 91.00 274 LYS A N 1
ATOM 2101 C CA . LYS A 1 274 ? 33.849 -2.365 -16.364 1.00 91.00 274 LYS A CA 1
ATOM 2102 C C . LYS A 1 274 ? 32.863 -2.758 -15.262 1.00 91.00 274 LYS A C 1
ATOM 2104 O O . LYS A 1 274 ? 33.283 -3.251 -14.220 1.00 91.00 274 LYS A O 1
ATOM 2109 N N . PHE A 1 275 ? 31.570 -2.500 -15.450 1.00 90.12 275 PHE A N 1
ATOM 2110 C CA . PHE A 1 275 ? 30.551 -2.876 -14.474 1.00 90.12 275 PHE A CA 1
ATOM 2111 C C . PHE A 1 275 ? 30.318 -4.401 -14.498 1.00 90.12 275 PHE A C 1
ATOM 2113 O O . PHE A 1 275 ? 30.075 -4.939 -15.581 1.00 90.12 275 PHE A O 1
ATOM 2120 N N . PRO A 1 276 ? 30.377 -5.107 -13.354 1.00 88.38 276 PRO A N 1
ATOM 2121 C CA . PRO A 1 276 ? 30.203 -6.559 -13.317 1.00 88.38 276 PRO A CA 1
ATOM 2122 C C . PRO A 1 276 ? 28.779 -6.963 -13.715 1.00 88.38 276 PRO A C 1
ATOM 2124 O O . PRO A 1 276 ? 27.806 -6.268 -13.403 1.00 88.38 276 PRO A O 1
ATOM 2127 N N . CYS A 1 277 ? 28.647 -8.095 -14.407 1.00 82.06 277 CYS A N 1
ATOM 2128 C CA . CYS A 1 277 ? 27.334 -8.629 -14.763 1.00 82.06 277 CYS A CA 1
ATOM 2129 C C . CYS A 1 277 ? 26.607 -9.151 -13.510 1.00 82.06 277 CYS A C 1
ATOM 2131 O O . CYS A 1 277 ? 27.211 -9.713 -12.602 1.00 82.06 277 CYS A O 1
ATOM 2133 N N . PHE A 1 278 ? 25.285 -8.988 -13.430 1.00 80.75 278 PHE A N 1
ATOM 2134 C CA . PHE A 1 278 ? 24.530 -9.450 -12.262 1.00 80.75 278 PHE A CA 1
ATOM 2135 C C . PHE A 1 278 ? 24.700 -10.967 -12.060 1.00 80.75 278 PHE A C 1
ATOM 2137 O O . PHE A 1 278 ? 24.433 -11.746 -12.973 1.00 80.75 278 PHE A O 1
ATOM 2144 N N . GLY A 1 279 ? 25.149 -11.381 -10.870 1.00 78.12 279 GLY A N 1
ATOM 2145 C CA . GLY A 1 279 ? 25.389 -12.790 -10.534 1.00 78.12 279 GLY A CA 1
ATOM 2146 C C . GLY A 1 279 ? 26.714 -13.378 -11.040 1.00 78.12 279 GLY A C 1
ATOM 2147 O O . GLY A 1 279 ? 26.960 -14.558 -10.803 1.00 78.12 279 GLY A O 1
ATOM 2148 N N . ALA A 1 280 ? 27.577 -12.587 -11.687 1.00 81.19 280 ALA A N 1
ATOM 2149 C CA . ALA A 1 280 ? 28.910 -13.004 -12.116 1.00 81.19 280 ALA A CA 1
ATOM 2150 C C . ALA A 1 280 ? 29.947 -11.912 -11.807 1.00 81.19 280 ALA A C 1
ATOM 2152 O O . ALA A 1 280 ? 29.699 -10.729 -12.005 1.00 81.19 280 ALA A O 1
ATOM 2153 N N . SER A 1 281 ? 31.137 -12.291 -11.339 1.00 85.00 281 SER A N 1
ATOM 2154 C CA . SER A 1 281 ? 32.235 -11.332 -11.132 1.00 85.00 281 SER A CA 1
ATOM 2155 C C . SER A 1 281 ? 32.923 -10.908 -12.435 1.00 85.00 281 SER A C 1
ATOM 2157 O O . SER A 1 281 ? 33.787 -10.040 -12.403 1.00 85.00 281 SER A O 1
ATOM 2159 N N . GLU A 1 282 ? 32.558 -11.529 -13.558 1.00 86.88 282 GLU A N 1
ATOM 2160 C CA . GLU A 1 282 ? 33.135 -11.289 -14.880 1.00 86.88 282 GLU A CA 1
ATOM 2161 C C . GLU A 1 282 ? 32.729 -9.913 -15.429 1.00 86.88 282 GLU A C 1
ATOM 2163 O O . GLU A 1 282 ? 31.567 -9.487 -15.364 1.00 86.88 282 GLU A O 1
ATOM 2168 N N . THR A 1 283 ? 33.711 -9.232 -16.006 1.00 90.75 283 THR A N 1
ATOM 2169 C CA . THR A 1 283 ? 33.582 -7.955 -16.706 1.00 90.75 283 THR A CA 1
ATOM 2170 C C . THR A 1 283 ? 33.759 -8.153 -18.211 1.00 90.75 283 THR A C 1
ATOM 2172 O O . THR A 1 283 ? 34.173 -9.215 -18.673 1.00 90.75 283 THR A O 1
ATOM 2175 N N . TYR A 1 284 ? 33.494 -7.111 -19.004 1.00 89.00 284 TYR A N 1
ATOM 2176 C CA . TYR A 1 284 ? 33.716 -7.158 -20.454 1.00 89.00 284 TYR A CA 1
ATOM 2177 C C . TYR A 1 284 ? 35.180 -7.446 -20.834 1.00 89.00 284 TYR A C 1
ATOM 2179 O O . TYR A 1 284 ? 35.450 -7.917 -21.934 1.00 89.00 284 TYR A O 1
ATOM 2187 N N . GLN A 1 285 ? 36.130 -7.143 -19.941 1.00 90.94 285 GLN A N 1
ATOM 2188 C CA . GLN A 1 285 ? 37.556 -7.376 -20.183 1.00 90.94 285 GLN A CA 1
ATOM 2189 C C . GLN A 1 285 ? 37.950 -8.851 -20.045 1.00 90.94 285 GLN A C 1
ATOM 2191 O O . GLN A 1 285 ? 38.947 -9.248 -20.641 1.00 90.94 285 GLN A O 1
ATOM 2196 N N . ASP A 1 286 ? 37.182 -9.638 -19.286 1.00 92.06 286 ASP A N 1
ATOM 2197 C CA . ASP A 1 286 ? 37.480 -11.048 -19.030 1.00 92.06 286 ASP A CA 1
ATOM 2198 C C . ASP A 1 286 ? 37.005 -11.933 -20.193 1.00 92.06 286 ASP A C 1
ATOM 2200 O O . ASP A 1 286 ? 37.769 -12.745 -20.711 1.00 92.06 286 ASP A O 1
ATOM 2204 N N . ASP A 1 287 ? 35.757 -11.739 -20.635 1.00 92.81 287 ASP A N 1
ATOM 2205 C CA . ASP A 1 287 ? 35.159 -12.425 -21.786 1.00 92.81 287 ASP A CA 1
ATOM 2206 C C . ASP A 1 287 ? 34.116 -11.509 -22.467 1.00 92.81 287 ASP A C 1
ATOM 2208 O O . ASP A 1 287 ? 32.966 -11.414 -22.013 1.00 92.81 287 ASP A O 1
ATOM 2212 N N . PRO A 1 288 ? 34.487 -10.797 -23.549 1.00 90.94 288 PRO A N 1
ATOM 2213 C CA . PRO A 1 288 ? 33.619 -9.801 -24.171 1.00 90.94 288 PRO A CA 1
ATOM 2214 C C . PRO A 1 288 ? 32.393 -10.421 -24.852 1.00 90.94 288 PRO A C 1
ATOM 2216 O O . PRO A 1 288 ? 31.322 -9.805 -24.865 1.00 90.94 288 PRO A O 1
ATOM 2219 N N . GLU A 1 289 ? 32.523 -11.632 -25.404 1.00 92.38 289 GLU A N 1
ATOM 2220 C CA . GLU A 1 289 ? 31.433 -12.311 -26.109 1.00 92.38 289 GLU A CA 1
ATOM 2221 C C . GLU A 1 289 ? 30.380 -12.807 -25.119 1.00 92.38 289 GLU A C 1
ATOM 2223 O O . GLU A 1 289 ? 29.190 -12.499 -25.269 1.00 92.38 289 GLU A O 1
ATOM 2228 N N . ALA A 1 290 ? 30.808 -13.506 -24.061 1.00 90.88 290 ALA A N 1
ATOM 2229 C CA . ALA A 1 290 ? 29.892 -13.981 -23.031 1.00 90.88 290 ALA A CA 1
ATOM 2230 C C . ALA A 1 290 ? 29.238 -12.816 -22.278 1.00 90.88 290 ALA A C 1
ATOM 2232 O O . ALA A 1 290 ? 28.028 -12.848 -22.038 1.00 90.88 290 ALA A O 1
ATOM 2233 N N . TYR A 1 291 ? 29.996 -11.765 -21.948 1.00 91.94 291 TYR A N 1
ATOM 2234 C CA . TYR A 1 291 ? 29.460 -10.584 -21.271 1.00 91.94 291 TYR A CA 1
ATOM 2235 C C . TYR A 1 291 ? 28.402 -9.872 -22.121 1.00 91.94 291 TYR A C 1
ATOM 2237 O O . TYR A 1 291 ? 27.297 -9.612 -21.641 1.00 91.94 291 TYR A O 1
ATOM 2245 N N . SER A 1 292 ? 28.709 -9.589 -23.394 1.00 91.19 292 SER A N 1
ATOM 2246 C CA . SER A 1 292 ? 27.776 -8.922 -24.312 1.00 91.19 292 SER A CA 1
ATOM 2247 C C . SER A 1 292 ? 26.493 -9.736 -24.490 1.00 91.19 292 SER A C 1
ATOM 2249 O O . SER A 1 292 ? 25.392 -9.196 -24.363 1.00 91.19 292 SER A O 1
ATOM 2251 N N . SER A 1 293 ? 26.625 -11.056 -24.672 1.00 92.25 293 SER A N 1
ATOM 2252 C CA . SER A 1 293 ? 25.491 -11.980 -24.771 1.00 92.25 293 SER A CA 1
ATOM 2253 C C . SER A 1 293 ? 24.613 -11.955 -23.512 1.00 92.25 293 SER A C 1
ATOM 2255 O O . SER A 1 293 ? 23.396 -11.782 -23.609 1.00 92.25 293 SER A O 1
ATOM 2257 N N . ARG A 1 294 ? 25.207 -12.028 -22.311 1.00 92.44 294 ARG A N 1
ATOM 2258 C CA . ARG A 1 294 ? 24.463 -11.987 -21.037 1.00 92.44 294 ARG A CA 1
ATOM 2259 C C . ARG A 1 294 ? 23.744 -10.654 -20.825 1.00 92.44 294 ARG A C 1
ATOM 2261 O O . ARG A 1 294 ? 22.562 -10.657 -20.484 1.00 92.44 294 ARG A O 1
ATOM 2268 N N . ILE A 1 295 ? 24.420 -9.524 -21.051 1.00 91.94 295 ILE A N 1
ATOM 2269 C CA . ILE A 1 295 ? 23.810 -8.190 -20.929 1.00 91.94 295 ILE A CA 1
ATOM 2270 C C . ILE A 1 295 ? 22.667 -8.023 -21.933 1.00 91.94 295 ILE A C 1
ATOM 2272 O O . ILE A 1 295 ? 21.611 -7.508 -21.570 1.00 91.94 295 ILE A O 1
ATOM 2276 N N . PHE A 1 296 ? 22.836 -8.500 -23.167 1.00 92.75 296 PHE A N 1
ATOM 2277 C CA . PHE A 1 296 ? 21.793 -8.446 -24.187 1.00 92.75 296 PHE A CA 1
ATOM 2278 C C . PHE A 1 296 ? 20.566 -9.287 -23.813 1.00 92.75 296 PHE A C 1
ATOM 2280 O O . PHE A 1 296 ? 19.437 -8.808 -23.921 1.00 92.75 296 PHE A O 1
ATOM 2287 N N . VAL A 1 297 ? 20.765 -10.507 -23.303 1.00 93.81 297 VAL A N 1
ATOM 2288 C CA . VAL A 1 297 ? 19.669 -11.357 -22.808 1.00 93.81 297 VAL A CA 1
ATOM 2289 C C . VAL A 1 297 ? 18.946 -10.691 -21.635 1.00 93.81 297 VAL A C 1
ATOM 2291 O O . VAL A 1 297 ? 17.718 -10.612 -21.646 1.00 93.81 297 VAL A O 1
ATOM 2294 N N . LEU A 1 298 ? 19.679 -10.160 -20.648 1.00 92.19 298 LEU A N 1
ATOM 2295 C CA . LEU A 1 298 ? 19.092 -9.436 -19.513 1.00 92.19 298 LEU A CA 1
ATOM 2296 C C . LEU A 1 298 ? 18.305 -8.203 -19.964 1.00 92.19 298 LEU A C 1
ATOM 2298 O O . LEU A 1 298 ? 17.229 -7.934 -19.431 1.00 92.19 298 LEU A O 1
ATOM 2302 N N . TRP A 1 299 ? 18.804 -7.485 -20.968 1.00 95.06 299 TRP A N 1
ATOM 2303 C CA . TRP A 1 299 ? 18.108 -6.349 -21.556 1.00 95.06 299 TRP A CA 1
ATOM 2304 C C . TRP A 1 299 ? 16.797 -6.765 -22.232 1.00 95.06 299 TRP A C 1
ATOM 2306 O O . TRP A 1 299 ? 15.761 -6.165 -21.947 1.00 95.06 299 TRP A O 1
ATOM 2316 N N . ILE A 1 300 ? 16.801 -7.825 -23.054 1.00 94.00 300 ILE A N 1
ATOM 2317 C CA . ILE A 1 300 ? 15.573 -8.367 -23.665 1.00 94.00 300 ILE A CA 1
ATOM 2318 C C . ILE A 1 300 ? 14.563 -8.745 -22.582 1.00 94.00 300 ILE A C 1
ATOM 2320 O O . ILE A 1 300 ? 13.397 -8.364 -22.670 1.00 94.00 300 ILE A O 1
ATOM 2324 N N . VAL A 1 301 ? 15.003 -9.459 -21.542 1.00 93.56 301 VAL A N 1
ATOM 2325 C CA . VAL A 1 301 ? 14.145 -9.827 -20.408 1.00 93.56 301 VAL A CA 1
ATOM 2326 C C . VAL A 1 301 ? 13.582 -8.577 -19.729 1.00 93.56 301 VAL A C 1
ATOM 2328 O O . VAL A 1 301 ? 12.386 -8.529 -19.455 1.00 93.56 301 VAL A O 1
ATOM 2331 N N . GLY A 1 302 ? 14.402 -7.545 -19.515 1.00 92.12 302 GLY A N 1
ATOM 2332 C CA . GLY A 1 302 ? 13.972 -6.262 -18.962 1.00 92.12 302 GLY A CA 1
ATOM 2333 C C . GLY A 1 302 ? 12.895 -5.578 -19.807 1.00 92.12 302 GLY A C 1
ATOM 2334 O O . GLY A 1 302 ? 11.884 -5.140 -19.261 1.00 92.12 302 GLY A O 1
ATOM 2335 N N . VAL A 1 303 ? 13.065 -5.545 -21.133 1.00 90.94 303 VAL A N 1
ATOM 2336 C CA . VAL A 1 303 ? 12.091 -4.975 -22.080 1.00 90.94 303 VAL A CA 1
ATOM 2337 C C . VAL A 1 303 ? 10.783 -5.769 -22.084 1.00 90.94 303 VAL A C 1
ATOM 2339 O O . VAL A 1 303 ? 9.708 -5.176 -22.000 1.00 90.94 303 VAL A O 1
ATOM 2342 N N . LEU A 1 304 ? 10.846 -7.103 -22.127 1.00 91.12 304 LEU A N 1
ATOM 2343 C CA . LEU A 1 304 ? 9.657 -7.959 -22.050 1.00 91.12 304 LEU A CA 1
ATOM 2344 C C . LEU A 1 304 ? 8.919 -7.771 -20.720 1.00 91.12 304 LEU A C 1
ATOM 2346 O O . LEU A 1 304 ? 7.693 -7.642 -20.700 1.00 91.12 304 LEU A O 1
ATOM 2350 N N . LEU A 1 305 ? 9.667 -7.693 -19.615 1.00 90.12 305 LEU A N 1
ATOM 2351 C CA . LEU A 1 305 ? 9.112 -7.452 -18.289 1.00 90.12 305 LEU A CA 1
ATOM 2352 C C . LEU A 1 305 ? 8.455 -6.071 -18.197 1.00 90.12 305 LEU A C 1
ATOM 2354 O O . LEU A 1 305 ? 7.437 -5.937 -17.531 1.00 90.12 305 LEU A O 1
ATOM 2358 N N . PHE A 1 306 ? 8.980 -5.064 -18.896 1.00 89.12 306 PHE A N 1
ATOM 2359 C CA . PHE A 1 306 ? 8.392 -3.726 -18.986 1.00 89.12 306 PHE A CA 1
ATOM 2360 C C . PHE A 1 306 ? 6.937 -3.790 -19.481 1.00 89.12 306 PHE A C 1
ATOM 2362 O O . PHE A 1 306 ? 6.010 -3.384 -18.779 1.00 89.12 306 PHE A O 1
ATOM 2369 N N . PHE A 1 307 ? 6.711 -4.413 -20.641 1.00 89.00 307 PHE A N 1
ATOM 2370 C CA . PHE A 1 307 ? 5.367 -4.564 -21.210 1.00 89.00 307 PHE A CA 1
ATOM 2371 C C . PHE A 1 307 ? 4.473 -5.492 -20.383 1.00 89.00 307 PHE A C 1
ATOM 2373 O O . PHE A 1 307 ? 3.283 -5.221 -20.217 1.00 89.00 307 PHE A O 1
ATOM 2380 N N . TYR A 1 308 ? 5.038 -6.569 -19.836 1.00 90.31 308 TYR A N 1
ATOM 2381 C CA . TYR A 1 308 ? 4.292 -7.493 -18.987 1.00 90.31 308 TYR A CA 1
ATOM 2382 C C . TYR A 1 308 ? 3.795 -6.818 -17.703 1.00 90.31 308 TYR A C 1
ATOM 2384 O O . TYR A 1 308 ? 2.616 -6.912 -17.373 1.00 90.31 308 TYR A O 1
ATOM 2392 N N . VAL A 1 309 ? 4.668 -6.094 -16.996 1.00 90.06 309 VAL A N 1
ATOM 2393 C CA . VAL A 1 309 ? 4.337 -5.386 -15.750 1.00 90.06 309 VAL A CA 1
ATOM 2394 C C . VAL A 1 309 ? 3.329 -4.273 -16.001 1.00 90.06 309 VAL A C 1
ATOM 2396 O O . VAL A 1 309 ? 2.445 -4.069 -15.175 1.00 90.06 309 VAL A O 1
ATOM 2399 N N . LEU A 1 310 ? 3.419 -3.586 -17.141 1.00 87.00 310 LEU A N 1
ATOM 2400 C CA . LEU A 1 310 ? 2.417 -2.618 -17.576 1.00 87.00 310 LEU A CA 1
ATOM 2401 C C . LEU A 1 310 ? 1.027 -3.254 -17.671 1.00 87.00 310 LEU A C 1
ATOM 2403 O O . LEU A 1 310 ? 0.100 -2.813 -16.992 1.00 87.00 310 LEU A O 1
ATOM 2407 N N . ALA A 1 311 ? 0.901 -4.317 -18.469 1.00 88.06 311 ALA A N 1
ATOM 2408 C CA . ALA A 1 311 ? -0.364 -5.014 -18.671 1.00 88.06 311 ALA A CA 1
ATOM 2409 C C . ALA A 1 311 ? -0.907 -5.594 -17.357 1.00 88.06 311 ALA A C 1
ATOM 2411 O O . ALA A 1 311 ? -2.076 -5.397 -17.027 1.00 88.06 311 ALA A O 1
ATOM 2412 N N . LEU A 1 312 ? -0.043 -6.250 -16.578 1.00 88.19 312 LEU A N 1
ATOM 2413 C CA . LEU A 1 312 ? -0.398 -6.837 -15.292 1.00 88.19 312 LEU A CA 1
ATOM 2414 C C . LEU A 1 312 ? -0.846 -5.769 -14.287 1.00 88.19 312 LEU A C 1
ATOM 2416 O O . LEU A 1 312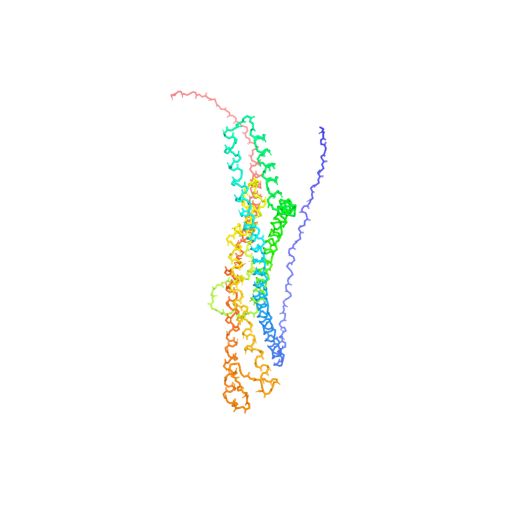 ? -1.855 -5.958 -13.616 1.00 88.19 312 LEU A O 1
ATOM 2420 N N . SER A 1 313 ? -0.137 -4.638 -14.196 1.00 88.56 313 SER A N 1
ATOM 2421 C CA . SER A 1 313 ? -0.518 -3.539 -13.306 1.00 88.56 313 SER A CA 1
ATOM 2422 C C . SER A 1 313 ? -1.896 -2.998 -13.666 1.00 88.56 313 SER A C 1
ATOM 2424 O O . SER A 1 313 ? -2.707 -2.812 -12.770 1.00 88.56 313 SER A O 1
ATOM 2426 N N . LEU A 1 314 ? -2.178 -2.773 -14.952 1.00 87.12 314 LEU A N 1
ATOM 2427 C CA . LEU A 1 314 ? -3.480 -2.273 -15.397 1.00 87.12 314 LEU A CA 1
ATOM 2428 C C . LEU A 1 314 ? -4.602 -3.275 -15.093 1.00 87.12 314 LEU A C 1
ATOM 2430 O O . LEU A 1 314 ? -5.629 -2.888 -14.545 1.00 87.12 314 LEU A O 1
ATOM 2434 N N . GLN A 1 315 ? -4.396 -4.565 -15.380 1.00 88.06 315 GLN A N 1
ATOM 2435 C CA . GLN A 1 315 ? -5.375 -5.615 -15.072 1.00 88.06 315 GLN A CA 1
ATOM 2436 C C . GLN A 1 315 ? -5.671 -5.703 -13.572 1.00 88.06 315 GLN A C 1
ATOM 2438 O O . GLN A 1 315 ? -6.828 -5.809 -13.169 1.00 88.06 315 GLN A O 1
ATOM 2443 N N . LEU A 1 316 ? -4.629 -5.638 -12.742 1.00 85.56 316 LEU A N 1
ATOM 2444 C CA . LEU A 1 316 ? -4.761 -5.706 -11.292 1.00 85.56 316 LEU A CA 1
ATOM 2445 C C . LEU A 1 316 ? -5.429 -4.452 -10.715 1.00 85.56 316 LEU A C 1
ATOM 2447 O O . LEU A 1 316 ? -6.269 -4.590 -9.830 1.00 85.56 316 LEU A O 1
ATOM 2451 N N . THR A 1 317 ? -5.121 -3.257 -11.230 1.00 84.31 317 THR A N 1
ATOM 2452 C CA . THR A 1 317 ? -5.801 -2.015 -10.829 1.00 84.31 317 THR A CA 1
ATOM 2453 C C . THR A 1 317 ? -7.283 -2.064 -11.205 1.00 84.31 317 THR A C 1
ATOM 2455 O O . THR A 1 317 ? -8.125 -1.726 -10.375 1.00 84.31 317 THR A O 1
ATOM 2458 N N . VAL A 1 318 ? -7.622 -2.559 -12.403 1.00 82.75 318 VAL A N 1
ATOM 2459 C CA . VAL A 1 318 ? -9.021 -2.741 -12.828 1.00 82.75 318 VAL A CA 1
ATOM 2460 C C . VAL A 1 318 ? -9.751 -3.734 -11.932 1.00 82.75 318 VAL A C 1
ATOM 2462 O O . VAL A 1 318 ? -10.874 -3.481 -11.528 1.00 82.75 318 VAL A O 1
ATOM 2465 N N . TRP A 1 319 ? -9.119 -4.856 -11.594 1.00 82.19 319 TRP A N 1
ATOM 2466 C CA . TRP A 1 319 ? -9.754 -5.892 -10.783 1.00 82.19 319 TRP A CA 1
ATOM 2467 C C . TRP A 1 319 ? -9.889 -5.513 -9.301 1.00 82.19 319 TRP A C 1
ATOM 2469 O O . TRP A 1 319 ? -10.882 -5.851 -8.663 1.00 82.19 319 TRP A O 1
ATOM 2479 N N . GLY A 1 320 ? -8.874 -4.855 -8.736 1.00 75.00 320 GLY A N 1
ATOM 2480 C CA . GLY A 1 320 ? -8.770 -4.619 -7.296 1.00 75.00 320 GLY A CA 1
ATOM 2481 C C . GLY A 1 320 ? -9.215 -3.235 -6.827 1.00 75.00 320 GLY A C 1
ATOM 2482 O O . GLY A 1 320 ? -9.514 -3.073 -5.645 1.00 75.00 320 GLY A O 1
ATOM 2483 N N . CYS A 1 321 ? -9.204 -2.228 -7.704 1.00 75.88 321 CYS A N 1
ATOM 2484 C CA . CYS A 1 321 ? -9.370 -0.823 -7.317 1.00 75.88 321 CYS A CA 1
ATOM 2485 C C . CYS A 1 321 ? -10.311 -0.022 -8.212 1.00 75.88 321 CYS A C 1
ATOM 2487 O O . CYS A 1 321 ? -10.698 1.068 -7.795 1.00 75.88 321 CYS A O 1
ATOM 2489 N N . ALA A 1 322 ? -10.692 -0.516 -9.392 1.00 73.25 322 ALA A N 1
ATOM 2490 C CA . ALA A 1 322 ? -11.640 0.172 -10.255 1.00 73.25 322 ALA A CA 1
ATOM 2491 C C . ALA A 1 322 ? -12.975 -0.570 -10.322 1.00 73.25 322 ALA A C 1
ATOM 2493 O O . ALA A 1 322 ? -13.039 -1.766 -10.584 1.00 73.25 322 ALA A O 1
ATOM 2494 N N . GLU A 1 323 ? -14.057 0.168 -10.132 1.00 68.62 323 GLU A N 1
ATOM 2495 C CA . GLU A 1 323 ? -15.348 -0.238 -10.657 1.00 68.62 323 GLU A CA 1
ATOM 2496 C C . GLU A 1 323 ? -15.512 0.556 -11.944 1.00 68.62 323 GLU A C 1
ATOM 2498 O O . GLU A 1 323 ? -15.293 1.771 -11.984 1.00 68.62 323 GLU A O 1
ATOM 2503 N N . TYR A 1 324 ? -15.855 -0.128 -13.033 1.00 58.75 324 TYR A N 1
ATOM 2504 C CA . TYR A 1 324 ? -16.326 0.591 -14.205 1.00 58.75 324 TYR A CA 1
ATOM 2505 C C . TYR A 1 324 ? -17.560 1.350 -13.762 1.00 58.75 324 TYR A C 1
ATOM 2507 O O . TYR A 1 324 ? -18.554 0.692 -13.466 1.00 58.75 324 TYR A O 1
ATOM 2515 N N . ALA A 1 325 ? -17.478 2.686 -13.705 1.00 52.84 325 ALA A N 1
ATOM 2516 C CA . ALA A 1 325 ? -18.594 3.550 -13.345 1.00 52.84 325 ALA A CA 1
ATOM 2517 C C . ALA A 1 325 ? -19.838 3.037 -14.085 1.00 52.84 325 ALA A C 1
ATOM 2519 O O . ALA A 1 325 ? -19.897 3.135 -15.325 1.00 52.84 325 ALA A O 1
ATOM 2520 N N . PRO A 1 326 ? -20.770 2.368 -13.380 1.00 48.81 326 PRO A N 1
ATOM 2521 C CA . PRO A 1 326 ? -21.831 1.656 -14.044 1.00 48.81 326 PRO A CA 1
ATOM 2522 C C . PRO A 1 326 ? -22.825 2.716 -14.440 1.00 48.81 326 PRO A C 1
ATOM 2524 O O . PRO A 1 326 ? -23.652 3.116 -13.638 1.00 48.81 326 PRO A O 1
ATOM 2527 N N . GLN A 1 327 ? -22.711 3.193 -15.678 1.00 49.12 327 GLN A N 1
ATOM 2528 C CA . GLN A 1 327 ? -23.848 3.720 -16.411 1.00 49.12 327 GLN A CA 1
ATOM 2529 C C . GLN A 1 327 ? -24.584 4.847 -15.670 1.00 49.12 327 GLN A C 1
ATOM 2531 O O . GLN A 1 327 ? -25.737 5.062 -15.976 1.00 49.12 327 GLN A O 1
ATOM 2536 N N . GLN A 1 328 ? -23.964 5.566 -14.726 1.00 51.03 328 GLN A N 1
ATOM 2537 C CA . GLN A 1 328 ? -24.652 6.567 -13.910 1.00 51.03 328 GLN A CA 1
ATOM 2538 C C . GLN A 1 328 ? -24.858 7.838 -14.727 1.00 51.03 328 GLN A C 1
ATOM 2540 O O . GLN A 1 328 ? -25.946 8.382 -14.716 1.00 51.03 328 GLN A O 1
ATOM 2545 N N . GLU A 1 329 ? -23.903 8.198 -15.590 1.00 53.50 329 GLU A N 1
ATOM 2546 C CA . GLU A 1 329 ? -24.133 9.182 -16.655 1.00 53.50 329 GLU A CA 1
ATOM 2547 C C . GLU A 1 329 ? -25.162 8.703 -17.678 1.00 53.50 329 GLU A C 1
ATOM 2549 O O . GLU A 1 329 ? -25.861 9.516 -18.251 1.00 53.50 329 GLU A O 1
ATOM 2554 N N . MET A 1 330 ? -25.294 7.399 -17.927 1.00 55.72 330 MET A N 1
ATOM 2555 C CA . MET A 1 330 ? -26.268 6.887 -18.897 1.00 55.72 330 MET A CA 1
ATOM 2556 C C . MET A 1 330 ? -27.644 6.647 -18.260 1.00 55.72 330 MET A C 1
ATOM 2558 O O . MET A 1 330 ? -28.628 6.746 -18.968 1.00 55.72 330 MET A O 1
ATOM 2562 N N . GLN A 1 331 ? -27.751 6.418 -16.953 1.00 57.75 331 GLN A N 1
ATOM 2563 C CA . GLN A 1 331 ? -28.992 6.426 -16.181 1.00 57.75 331 GLN A CA 1
ATOM 2564 C C . GLN A 1 331 ? -29.432 7.854 -15.917 1.00 57.75 331 GLN A C 1
ATOM 2566 O O . GLN A 1 331 ? -30.609 8.122 -16.053 1.00 57.75 331 GLN A O 1
ATOM 2571 N N . GLN A 1 332 ? -28.514 8.775 -15.629 1.00 63.66 332 GLN A N 1
ATOM 2572 C CA . GLN A 1 332 ? -28.806 10.196 -15.501 1.00 63.66 332 GLN A CA 1
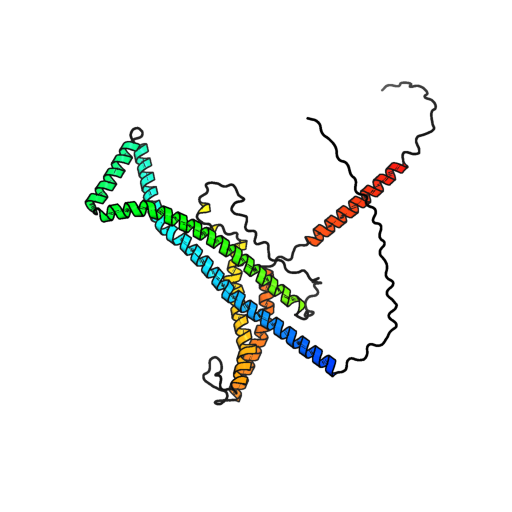ATOM 2573 C C . GLN A 1 332 ? -29.151 10.801 -16.862 1.00 63.66 332 GLN A C 1
ATOM 2575 O O . GLN A 1 332 ? -30.108 11.548 -16.947 1.00 63.66 332 GLN A O 1
ATOM 2580 N N . HIS A 1 333 ? -28.480 10.402 -17.947 1.00 66.06 333 HIS A N 1
ATOM 2581 C CA . HIS A 1 333 ? -28.865 10.819 -19.295 1.00 66.06 333 HIS A CA 1
ATOM 2582 C C . HIS A 1 333 ? -30.166 10.154 -19.748 1.00 66.06 333 HIS A C 1
ATOM 2584 O O . HIS A 1 333 ? -30.989 10.825 -20.352 1.00 66.06 333 HIS A O 1
ATOM 2590 N N . VAL A 1 334 ? -30.412 8.873 -19.445 1.00 74.12 334 VAL A N 1
ATOM 2591 C CA . VAL A 1 334 ? -31.717 8.237 -19.709 1.00 74.12 334 VAL A CA 1
ATOM 2592 C C . VAL A 1 334 ? -32.807 8.889 -18.867 1.00 74.12 334 VAL A C 1
ATOM 2594 O O . VAL A 1 334 ? -33.877 9.130 -19.401 1.00 74.12 334 VAL A O 1
ATOM 2597 N N . GLN A 1 335 ? -32.537 9.242 -17.614 1.00 76.31 335 GLN A N 1
ATOM 2598 C CA . GLN A 1 335 ? -33.487 9.911 -16.735 1.00 76.31 335 GLN A CA 1
ATOM 2599 C C . GLN A 1 335 ? -33.747 11.351 -17.185 1.00 76.31 335 GLN A C 1
ATOM 2601 O O . GLN A 1 335 ? -34.903 11.712 -17.322 1.00 76.31 335 GLN A O 1
ATOM 2606 N N . GLU A 1 336 ? -32.730 12.135 -17.545 1.00 78.81 336 GLU A N 1
ATOM 2607 C CA . GLU A 1 336 ? -32.898 13.462 -18.156 1.00 78.81 336 GLU A CA 1
ATOM 2608 C C . GLU A 1 336 ? -33.626 13.378 -19.502 1.00 78.81 336 GLU A C 1
ATOM 2610 O O . GLU A 1 336 ? -34.476 14.212 -19.801 1.00 78.81 336 GLU A O 1
ATOM 2615 N N . THR A 1 337 ? -33.333 12.363 -20.322 1.00 78.69 337 THR A N 1
ATOM 2616 C CA . THR A 1 337 ? -34.020 12.156 -21.607 1.00 78.69 337 THR A CA 1
ATOM 2617 C C . THR A 1 337 ? -35.474 11.755 -21.378 1.00 78.69 337 THR A C 1
ATOM 2619 O O . THR A 1 337 ? -36.357 12.223 -22.089 1.00 78.69 337 THR A O 1
ATOM 2622 N N . GLN A 1 338 ? -35.743 10.925 -20.371 1.00 82.31 338 GLN A N 1
ATOM 2623 C CA . GLN A 1 338 ? -37.081 10.477 -20.008 1.00 82.31 338 GLN A CA 1
ATOM 2624 C C . GLN A 1 338 ? -37.891 11.614 -19.369 1.00 82.31 338 GLN A C 1
ATOM 2626 O O . GLN A 1 338 ? -39.039 11.813 -19.747 1.00 82.31 338 GLN A O 1
ATOM 2631 N N . GLU A 1 339 ? -37.286 12.428 -18.504 1.00 83.44 339 GLU A N 1
ATOM 2632 C CA . GLU A 1 339 ? -37.881 13.642 -17.933 1.00 83.44 339 GLU A CA 1
ATOM 2633 C C . GLU A 1 339 ? -38.156 14.695 -19.018 1.00 83.44 339 GLU A C 1
ATOM 2635 O O . GLU A 1 339 ? -39.239 15.281 -19.048 1.00 83.44 339 GLU A O 1
ATOM 2640 N N . ALA A 1 340 ? -37.238 14.887 -19.972 1.00 83.38 340 ALA A N 1
ATOM 2641 C CA . ALA A 1 340 ? -37.456 15.761 -21.124 1.00 83.38 340 ALA A CA 1
ATOM 2642 C C . ALA A 1 340 ? -38.588 15.246 -22.030 1.00 83.38 340 ALA A C 1
ATOM 2644 O O . ALA A 1 340 ? -39.417 16.025 -22.500 1.00 83.38 340 ALA A O 1
ATOM 2645 N N . GLN A 1 341 ? -38.664 13.933 -22.252 1.00 82.88 341 GLN A N 1
ATOM 2646 C CA . GLN A 1 341 ? -39.707 13.312 -23.068 1.00 82.88 341 GLN A CA 1
ATOM 2647 C C . GLN A 1 341 ? -41.081 13.343 -22.372 1.00 82.88 341 GLN A C 1
ATOM 2649 O O . GLN A 1 341 ? -42.102 13.543 -23.031 1.00 82.88 341 GLN A O 1
ATOM 2654 N N . GLU A 1 342 ? -41.124 13.219 -21.044 1.00 82.81 342 GLU A N 1
ATOM 2655 C CA . GLU A 1 342 ? -42.334 13.418 -20.241 1.00 82.81 342 GLU A CA 1
ATOM 2656 C C . GLU A 1 342 ? -42.787 14.884 -20.214 1.00 82.81 342 GLU A C 1
ATOM 2658 O O . GLU A 1 342 ? -43.989 15.146 -20.275 1.00 82.81 342 GLU A O 1
ATOM 2663 N N . ALA A 1 343 ? -41.857 15.842 -20.172 1.00 82.94 343 ALA A N 1
ATOM 2664 C CA . ALA A 1 343 ? -42.173 17.268 -20.245 1.00 82.94 343 ALA A CA 1
ATOM 2665 C C . ALA A 1 343 ? -42.805 17.649 -21.596 1.00 82.94 343 ALA A C 1
ATOM 2667 O O . ALA A 1 343 ? -43.823 18.340 -21.619 1.00 82.94 343 ALA A O 1
ATOM 2668 N N . VAL A 1 344 ? -42.272 17.133 -22.711 1.00 83.94 344 VAL A N 1
ATOM 2669 C CA . VAL A 1 344 ? -42.864 17.327 -24.050 1.00 83.94 344 VAL A CA 1
ATOM 2670 C C . VAL A 1 344 ? -44.258 16.697 -24.129 1.00 83.94 344 VAL A C 1
ATOM 2672 O O . VAL A 1 344 ? -45.201 17.335 -24.589 1.00 83.94 344 VAL A O 1
ATOM 2675 N N . ARG A 1 345 ? -44.432 15.479 -23.598 1.00 79.81 345 ARG A N 1
ATOM 2676 C CA . ARG A 1 345 ? -45.732 14.790 -23.610 1.00 79.81 345 ARG A CA 1
ATOM 2677 C C . ARG A 1 345 ? -46.804 15.497 -22.770 1.00 79.81 345 ARG A C 1
ATOM 2679 O O . ARG A 1 345 ? -47.976 15.443 -23.135 1.00 79.81 345 ARG A O 1
ATOM 2686 N N . ARG A 1 346 ? -46.437 16.140 -21.652 1.00 72.75 346 ARG A N 1
ATOM 2687 C CA . ARG A 1 346 ? -47.376 16.969 -20.870 1.00 72.75 346 ARG A CA 1
ATOM 2688 C C . ARG A 1 346 ? -47.793 18.224 -21.638 1.00 72.75 346 ARG A C 1
ATOM 2690 O O . ARG A 1 346 ? -48.979 18.527 -21.647 1.00 72.75 346 ARG A O 1
ATOM 2697 N N . SER A 1 347 ? -46.860 18.872 -22.339 1.00 74.00 347 SER A N 1
ATOM 2698 C CA . SER A 1 347 ? -47.157 20.056 -23.159 1.00 74.00 347 SER A CA 1
ATOM 2699 C C . SER A 1 347 ? -48.154 19.748 -24.286 1.00 74.00 347 SER A C 1
ATOM 2701 O O . SER A 1 347 ? -49.129 20.473 -24.451 1.00 74.00 347 SER A O 1
ATOM 2703 N N . ASP A 1 348 ? -47.982 18.634 -25.007 1.00 71.56 348 ASP A N 1
ATOM 2704 C CA . ASP A 1 348 ? -48.902 18.246 -26.094 1.00 71.56 348 ASP A CA 1
ATOM 2705 C C . ASP A 1 348 ? -50.304 17.857 -25.575 1.00 71.56 348 ASP A C 1
ATOM 2707 O O . ASP A 1 348 ? -51.322 18.034 -26.252 1.00 71.56 348 ASP A O 1
ATOM 2711 N N . SER A 1 349 ? -50.381 17.325 -24.350 1.00 64.00 349 SER A N 1
ATOM 2712 C CA . SER A 1 349 ? -51.650 16.967 -23.708 1.00 64.00 349 SER A CA 1
ATOM 2713 C C . SER A 1 349 ? -52.475 18.193 -23.315 1.00 64.00 349 SER A C 1
ATOM 2715 O O . SER A 1 349 ? -53.703 18.118 -23.342 1.00 64.00 349 SER A O 1
ATOM 2717 N N . GLU A 1 350 ? -51.838 19.298 -22.931 1.00 60.97 350 GLU A N 1
ATOM 2718 C CA . GLU A 1 350 ? -52.534 20.525 -22.524 1.00 60.97 350 GLU A CA 1
ATOM 2719 C C . GLU A 1 350 ? -53.113 21.269 -23.738 1.00 60.97 350 GLU A C 1
ATOM 2721 O O . GLU A 1 350 ? -54.266 21.707 -23.696 1.00 60.97 350 GLU A O 1
ATOM 2726 N N . ASP A 1 351 ? -52.398 21.278 -24.867 1.00 57.25 351 ASP A N 1
ATOM 2727 C CA . ASP A 1 351 ? -52.883 21.879 -26.118 1.00 57.25 351 ASP A CA 1
ATOM 2728 C C . ASP A 1 351 ? -54.050 21.095 -26.746 1.00 57.25 351 ASP A C 1
ATOM 2730 O O . ASP A 1 351 ? -54.930 21.669 -27.394 1.00 57.25 351 ASP A O 1
ATOM 2734 N N . THR A 1 352 ? -54.128 19.781 -26.509 1.00 55.41 352 THR A N 1
ATOM 2735 C CA . THR A 1 352 ? -55.230 18.960 -27.035 1.00 55.41 352 THR A CA 1
ATOM 2736 C C . THR A 1 352 ? -56.537 19.175 -26.254 1.00 55.41 352 THR A C 1
ATOM 2738 O O . THR A 1 352 ? -57.619 19.122 -26.837 1.00 55.41 352 THR A O 1
ATOM 2741 N N . VAL A 1 353 ? -56.470 19.477 -24.950 1.00 54.09 353 VAL A N 1
ATOM 2742 C CA . VAL A 1 353 ? -57.664 19.720 -24.112 1.00 54.09 353 VAL A CA 1
ATOM 2743 C C . VAL A 1 353 ? -58.262 21.109 -24.364 1.00 54.09 353 VAL A C 1
ATOM 2745 O O . VAL A 1 353 ? -59.483 21.262 -24.321 1.00 54.09 353 VAL A O 1
ATOM 2748 N N . ALA A 1 354 ? -57.446 22.099 -24.737 1.00 53.38 354 ALA A N 1
ATOM 2749 C CA . ALA A 1 354 ? -57.939 23.421 -25.132 1.00 53.38 354 ALA A CA 1
ATOM 2750 C C . ALA A 1 354 ? -58.775 23.403 -26.432 1.00 53.38 354 ALA A C 1
ATOM 2752 O O . ALA A 1 354 ? -59.591 24.295 -26.653 1.00 53.38 354 ALA A O 1
ATOM 2753 N N . SER A 1 355 ? -58.626 22.371 -27.272 1.00 51.12 355 SER A N 1
ATOM 2754 C CA . SER A 1 355 ? -59.350 22.241 -28.546 1.00 51.12 355 SER A CA 1
ATOM 2755 C C . SER A 1 355 ? -60.781 21.690 -28.396 1.00 51.12 355 SER A C 1
ATOM 2757 O O . SER A 1 355 ? -61.657 22.006 -29.200 1.00 51.12 355 SER A O 1
ATOM 2759 N N . PHE A 1 356 ? -61.078 20.924 -27.338 1.00 50.84 356 PHE A N 1
ATOM 2760 C CA . PHE A 1 356 ? -62.406 20.311 -27.155 1.00 50.84 356 PHE A CA 1
ATOM 2761 C C . PHE A 1 356 ? -63.427 21.184 -26.409 1.00 50.84 356 PHE A C 1
ATOM 2763 O O . PHE A 1 356 ? -64.605 20.845 -26.382 1.00 50.84 356 PHE A O 1
ATOM 2770 N N . VAL A 1 357 ? -63.021 22.331 -25.855 1.00 52.03 357 VAL A N 1
ATOM 2771 C CA . VAL A 1 357 ? -63.917 23.242 -25.109 1.00 52.03 357 VAL A CA 1
ATOM 2772 C C . VAL A 1 357 ? -64.613 24.273 -26.023 1.00 52.03 357 VAL A C 1
ATOM 2774 O O . VAL A 1 357 ? -65.393 25.096 -25.559 1.00 52.03 357 VAL A O 1
ATOM 2777 N N . SER A 1 358 ? -64.409 24.219 -27.345 1.00 49.47 358 SER A N 1
ATOM 2778 C CA . SER A 1 358 ? -64.992 25.186 -28.297 1.00 49.47 358 SER A CA 1
ATOM 2779 C C . SER A 1 358 ? -66.139 24.637 -29.166 1.00 49.47 358 SER A C 1
ATOM 2781 O O . SER A 1 358 ? -66.418 25.186 -30.228 1.00 49.47 358 SER A O 1
ATOM 2783 N N . LEU A 1 359 ? -66.820 23.564 -28.741 1.00 51.75 359 LEU A N 1
ATOM 2784 C CA . LEU A 1 359 ? -67.968 22.997 -29.477 1.00 51.75 359 LEU A CA 1
ATOM 2785 C C . LEU A 1 359 ? -69.261 22.834 -28.661 1.00 51.75 359 LEU A C 1
ATOM 2787 O O . LEU A 1 359 ? -70.231 22.286 -29.178 1.00 51.75 359 LEU A O 1
ATOM 2791 N N . GLU A 1 360 ? -69.323 23.348 -27.434 1.00 52.28 360 GLU A N 1
ATOM 2792 C CA . GLU A 1 360 ? -70.547 23.328 -26.622 1.00 52.28 360 GLU A CA 1
ATOM 2793 C C . GLU A 1 360 ? -71.152 24.735 -26.503 1.00 52.28 360 GLU A C 1
ATOM 2795 O O . GLU A 1 360 ? -71.236 25.316 -25.426 1.00 52.28 360 GLU A O 1
ATOM 2800 N N . ASP A 1 361 ? -71.562 25.300 -27.640 1.00 51.78 361 ASP A N 1
ATOM 2801 C CA . ASP A 1 361 ? -72.571 26.359 -27.660 1.00 51.78 361 ASP A CA 1
ATOM 2802 C C . ASP A 1 361 ? -73.499 26.166 -28.866 1.00 51.78 361 ASP A C 1
ATOM 2804 O O . ASP A 1 361 ? -73.073 26.194 -30.022 1.00 51.78 361 ASP A O 1
ATOM 2808 N N . GLY A 1 362 ? -74.779 25.935 -28.577 1.00 50.31 362 GLY A N 1
ATOM 2809 C CA . GLY A 1 362 ? -75.852 25.888 -29.569 1.00 50.31 362 GLY A CA 1
ATOM 2810 C C . GLY A 1 362 ? -76.609 24.563 -29.632 1.00 50.31 362 GLY A C 1
ATOM 2811 O O . GLY A 1 362 ? -76.339 23.726 -30.488 1.00 50.31 362 GLY A O 1
ATOM 2812 N N . GLY A 1 363 ? -77.638 24.399 -28.792 1.00 47.31 363 GLY A N 1
ATOM 2813 C CA . GLY A 1 363 ? -78.574 23.287 -28.987 1.00 47.31 363 GLY A CA 1
ATOM 2814 C C . GLY A 1 363 ? -79.621 23.033 -27.910 1.00 47.31 363 GLY A C 1
ATOM 2815 O O . GLY A 1 363 ? -79.838 21.886 -27.540 1.00 47.31 363 GLY A O 1
ATOM 2816 N N . ILE A 1 364 ? -80.293 24.071 -27.406 1.00 51.62 364 ILE A N 1
ATOM 2817 C CA . ILE A 1 364 ? -81.527 23.914 -26.621 1.00 51.62 364 ILE A CA 1
ATOM 2818 C C . ILE A 1 364 ? -82.644 23.436 -27.560 1.00 51.62 364 ILE A C 1
ATOM 2820 O O . ILE A 1 364 ? -83.047 24.208 -28.424 1.00 51.62 364 ILE A O 1
ATOM 2824 N N . ALA A 1 365 ? -83.190 22.229 -27.360 1.00 46.69 365 ALA A N 1
ATOM 2825 C CA . ALA A 1 365 ? -84.619 21.953 -27.574 1.00 46.69 365 ALA A CA 1
ATOM 2826 C C . ALA A 1 365 ? -85.053 20.541 -27.127 1.00 46.69 365 ALA A C 1
ATOM 2828 O O . ALA A 1 365 ? -84.623 19.531 -27.669 1.00 46.69 365 ALA A O 1
ATOM 2829 N N . HIS A 1 366 ? -86.045 20.547 -26.232 1.00 43.62 366 HIS A N 1
ATOM 2830 C CA . HIS A 1 366 ? -87.163 19.604 -26.114 1.00 43.62 366 HIS A CA 1
ATOM 2831 C C . HIS A 1 366 ? -86.952 18.164 -25.604 1.00 43.62 366 HIS A C 1
ATOM 2833 O O . HIS A 1 366 ? -86.715 17.217 -26.346 1.00 43.62 366 HIS A O 1
ATOM 2839 N N . LEU A 1 367 ? -87.282 18.009 -24.314 1.00 48.97 367 LEU A N 1
ATOM 2840 C CA . LEU A 1 367 ? -87.901 16.814 -23.729 1.00 48.97 367 LEU A CA 1
ATOM 2841 C C . LEU A 1 367 ? -89.217 16.433 -24.436 1.00 48.97 367 LEU A C 1
ATOM 2843 O O . LEU A 1 367 ? -90.046 17.312 -24.699 1.00 48.97 367 LEU A O 1
ATOM 2847 N N . PRO A 1 368 ? -89.490 15.123 -24.536 1.00 54.75 368 PRO A N 1
ATOM 2848 C CA . PRO A 1 368 ? -90.807 14.578 -24.231 1.00 54.75 368 PRO A CA 1
ATOM 2849 C C . PRO A 1 368 ? -90.740 13.514 -23.114 1.00 54.75 368 PRO A C 1
ATOM 2851 O O . PRO A 1 368 ? -89.656 13.055 -22.743 1.00 54.75 368 PRO A O 1
ATOM 2854 N N . PRO A 1 369 ? -91.890 13.187 -22.501 1.00 57.53 369 PRO A N 1
ATOM 2855 C CA . PRO A 1 369 ? -91.932 12.647 -21.157 1.00 57.53 369 PRO A CA 1
ATOM 2856 C C . PRO A 1 369 ? -91.719 11.135 -21.092 1.00 57.53 369 PRO A C 1
ATOM 2858 O O . PRO A 1 369 ? -92.115 10.367 -21.963 1.00 57.53 369 PRO A O 1
ATOM 2861 N N . SER A 1 370 ? -91.124 10.778 -19.958 1.00 54.94 370 SER A N 1
ATOM 2862 C CA . SER A 1 370 ? -91.176 9.503 -19.257 1.00 54.94 370 SER A CA 1
ATOM 2863 C C . SER A 1 370 ? -92.523 8.797 -19.400 1.00 54.94 370 SER A C 1
ATOM 2865 O O . SER A 1 370 ? -93.543 9.335 -18.968 1.00 54.94 370 SER A O 1
ATOM 2867 N N . ASP A 1 371 ? -92.491 7.561 -19.899 1.00 53.81 371 ASP A N 1
ATOM 2868 C CA . ASP A 1 371 ? -93.481 6.569 -19.518 1.00 53.81 371 ASP A CA 1
ATOM 2869 C C . ASP A 1 371 ? -92.826 5.248 -19.112 1.00 53.81 371 ASP A C 1
ATOM 2871 O O . ASP A 1 371 ? -91.901 4.722 -19.733 1.00 53.81 371 ASP A O 1
ATOM 2875 N N . LYS A 1 372 ? -93.345 4.780 -17.981 1.00 50.62 372 LYS A N 1
ATOM 2876 C CA . LYS A 1 372 ? -93.134 3.521 -17.271 1.00 50.62 372 LYS A CA 1
ATOM 2877 C C . LYS A 1 372 ? -93.060 2.325 -18.218 1.00 50.62 372 LYS A C 1
ATOM 2879 O O . LYS A 1 372 ? -93.841 2.276 -19.156 1.00 50.62 372 LYS A O 1
ATOM 2884 N N . THR A 1 373 ? -92.314 1.280 -1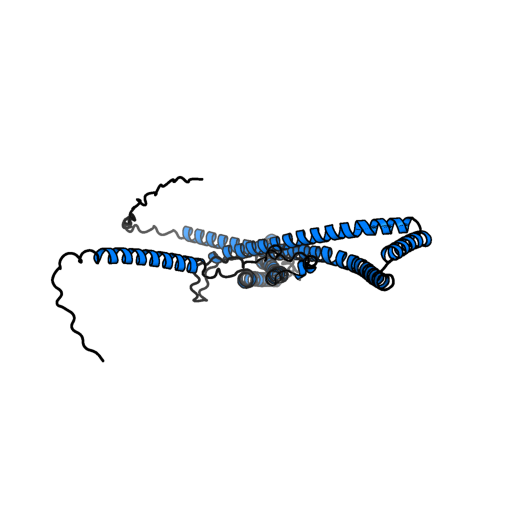7.851 1.00 48.06 373 THR A N 1
ATOM 2885 C CA . THR A 1 373 ? -92.890 -0.065 -17.626 1.00 48.06 373 THR A CA 1
ATOM 2886 C C . THR A 1 373 ? -91.925 -0.934 -16.807 1.00 48.06 373 THR A C 1
ATOM 2888 O O . THR A 1 373 ? -90.747 -1.072 -17.109 1.00 48.06 373 THR A O 1
ATOM 2891 N N . THR A 1 374 ? -92.492 -1.483 -15.741 1.00 54.06 374 THR A N 1
ATOM 2892 C CA . THR A 1 374 ? -92.074 -2.593 -14.877 1.00 54.06 374 THR A CA 1
ATOM 2893 C C . THR A 1 374 ? -91.588 -3.854 -15.600 1.00 54.06 374 THR A C 1
ATOM 2895 O O . THR A 1 374 ? -92.282 -4.323 -16.499 1.00 54.06 374 THR A O 1
ATOM 2898 N N . ALA A 1 375 ? -90.521 -4.474 -15.091 1.00 52.22 375 ALA A N 1
ATOM 2899 C CA . ALA A 1 375 ? -90.489 -5.865 -14.604 1.00 52.22 375 ALA A CA 1
ATOM 2900 C C . ALA A 1 375 ? -89.119 -6.159 -13.978 1.00 52.22 375 ALA A C 1
ATOM 2902 O O . ALA A 1 375 ? -88.105 -5.901 -14.665 1.00 52.22 375 ALA A O 1
#

Sequence (375 aa):
MKAPAGDHPGDPSYRRLPNAHARPAQTGRPRPPATPCSQFRRSVLSFAASTTVLLTFHLANALLGIGGSALVVALLLSNMALVLVPATLFGTLFGTLFALCTLADLVHLTFSRRTWLVLAVMAAGALIGIQLRFGWYTFYMILVYVVVVPVAFTINVYLARVLLFLLMATVKGLAGLDVGFANFVDPAIPRTYFTGFDHRQRAMQVVAIDCEDPWDKRHEGTPRQFLPLICMSRNAWVVVRYFILAKLFVGILSLASVWAGVVLPVVTLASSGKFPCFGASETYQDDPEAYSSRIFVLWIVGVLLFFYVLALSLQLTVWGCAEYAPQQEMQQHVQETQEAQEAVRRSDSEDTVASFVSLEDGGIAHLPPSDKTTA